Protein AF-A0A948UU91-F1 (afdb_monomer)

pLDDT: mean 74.54, std 17.05, range [37.34, 96.38]

Structure (mmCIF, N/CA/C/O backbone):
data_AF-A0A948UU91-F1
#
_entry.id   AF-A0A948UU91-F1
#
loop_
_atom_site.group_PDB
_atom_site.id
_atom_site.type_symbol
_atom_site.label_atom_id
_atom_site.label_alt_id
_atom_site.label_comp_id
_atom_site.label_asym_id
_atom_site.label_entity_id
_atom_site.label_seq_id
_atom_site.pdbx_PDB_ins_code
_atom_site.Cartn_x
_atom_site.Cartn_y
_atom_site.Cartn_z
_atom_site.occupancy
_atom_site.B_iso_or_equiv
_atom_site.auth_seq_id
_atom_site.auth_comp_id
_atom_site.auth_asym_id
_atom_site.auth_atom_id
_atom_site.pdbx_PDB_model_num
ATOM 1 N N . MET A 1 1 ? 45.399 -15.983 -77.331 1.00 42.09 1 MET A N 1
ATOM 2 C CA . MET A 1 1 ? 45.504 -16.569 -75.974 1.00 42.09 1 MET A CA 1
ATOM 3 C C . MET A 1 1 ? 44.583 -15.788 -75.047 1.00 42.09 1 MET A C 1
ATOM 5 O O . MET A 1 1 ? 44.772 -14.588 -74.920 1.00 42.09 1 MET A O 1
ATOM 9 N N . LYS A 1 2 ? 43.544 -16.419 -74.483 1.00 43.09 2 LYS A N 1
ATOM 10 C CA . LYS A 1 2 ? 42.623 -15.788 -73.517 1.00 43.09 2 LYS A CA 1
ATOM 11 C C . LYS A 1 2 ? 43.050 -16.176 -72.092 1.00 43.09 2 LYS A C 1
ATOM 13 O O . LYS A 1 2 ? 43.152 -17.379 -71.849 1.00 43.09 2 LYS A O 1
ATOM 18 N N . PRO A 1 3 ? 43.289 -15.241 -71.157 1.00 43.53 3 PRO A N 1
ATOM 19 C CA . PRO A 1 3 ? 43.480 -15.600 -69.756 1.00 43.53 3 PRO A CA 1
ATOM 20 C C . PRO A 1 3 ? 42.138 -15.799 -69.028 1.00 43.53 3 PRO A C 1
ATOM 22 O O . PRO A 1 3 ? 41.176 -15.061 -69.229 1.00 43.53 3 PRO A O 1
ATOM 25 N N . LYS A 1 4 ? 42.116 -16.860 -68.211 1.00 46.12 4 LYS A N 1
ATOM 26 C CA . LYS A 1 4 ? 41.014 -17.427 -67.417 1.00 46.12 4 LYS A CA 1
ATOM 27 C C . LYS A 1 4 ? 40.380 -16.423 -66.444 1.00 46.12 4 LYS A C 1
ATOM 29 O O . LYS A 1 4 ? 41.078 -15.813 -65.639 1.00 46.12 4 LYS A O 1
ATOM 34 N N . SER A 1 5 ? 39.050 -16.360 -66.439 1.00 49.47 5 SER A N 1
ATOM 35 C CA . SER A 1 5 ? 38.229 -15.750 -65.390 1.00 49.47 5 SER A CA 1
ATOM 36 C C . SER A 1 5 ? 38.294 -16.568 -64.091 1.00 49.47 5 SER A C 1
ATOM 38 O O . SER A 1 5 ? 38.090 -17.782 -64.105 1.00 49.47 5 SER A O 1
ATOM 40 N N . ARG A 1 6 ? 38.580 -15.898 -62.968 1.00 44.19 6 ARG A N 1
ATOM 41 C CA . ARG A 1 6 ? 38.470 -16.438 -61.599 1.00 44.19 6 ARG A CA 1
ATOM 42 C C . ARG A 1 6 ? 36.999 -16.796 -61.305 1.00 44.19 6 ARG A C 1
ATOM 44 O O . ARG A 1 6 ? 36.143 -15.979 -61.643 1.00 44.19 6 ARG A O 1
ATOM 51 N N . PRO A 1 7 ? 36.679 -17.949 -60.685 1.00 48.81 7 PRO A N 1
ATOM 52 C CA . PRO A 1 7 ? 35.324 -18.193 -60.201 1.00 48.81 7 PRO A CA 1
ATOM 53 C C . PRO A 1 7 ? 35.000 -17.213 -59.066 1.00 48.81 7 PRO A C 1
ATOM 55 O O . PRO A 1 7 ? 35.868 -16.893 -58.251 1.00 48.81 7 PRO A O 1
ATOM 58 N N . ALA A 1 8 ? 33.766 -16.707 -59.066 1.00 51.22 8 ALA A N 1
ATOM 59 C CA . ALA A 1 8 ? 33.245 -15.801 -58.054 1.00 51.22 8 ALA A CA 1
ATOM 60 C C . ALA A 1 8 ? 33.395 -16.430 -56.663 1.00 51.22 8 ALA A C 1
ATOM 62 O O . ALA A 1 8 ? 32.959 -17.555 -56.433 1.00 51.22 8 ALA A O 1
ATOM 63 N N . SER A 1 9 ? 34.053 -15.708 -55.760 1.00 53.84 9 SER A N 1
ATOM 64 C CA . SER A 1 9 ? 34.140 -16.059 -54.349 1.00 53.84 9 SER A CA 1
ATOM 65 C C . SER A 1 9 ? 32.738 -16.095 -53.743 1.00 53.84 9 SER A C 1
ATOM 67 O O . SER A 1 9 ? 31.99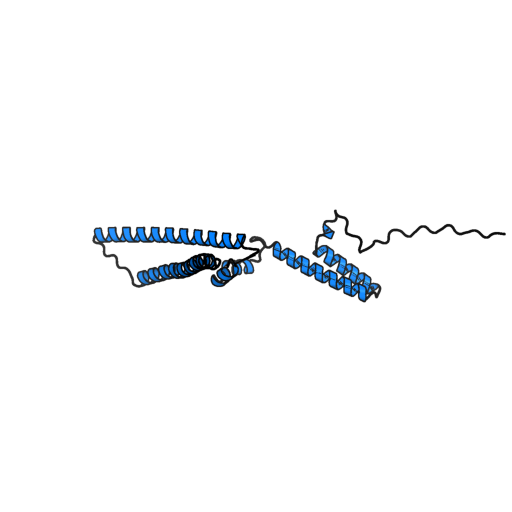9 -15.115 -53.844 1.00 53.84 9 SER A O 1
ATOM 69 N N . GLU A 1 10 ? 32.417 -17.230 -53.133 1.00 46.59 10 GLU A N 1
ATOM 70 C CA . GLU A 1 10 ? 31.283 -17.475 -52.241 1.00 46.59 10 GLU A CA 1
ATOM 71 C C . GLU A 1 10 ? 31.041 -16.274 -51.300 1.00 46.59 10 GLU A C 1
ATOM 73 O O . GLU A 1 10 ? 32.013 -15.716 -50.770 1.00 46.59 10 GLU A O 1
ATOM 78 N N . PRO A 1 11 ? 29.787 -15.820 -51.109 1.00 49.62 11 PRO A N 1
ATOM 79 C CA . PRO A 1 11 ? 29.501 -14.718 -50.200 1.00 49.62 11 PRO A CA 1
ATOM 80 C C . PRO A 1 11 ? 29.867 -15.121 -48.759 1.00 49.62 11 PRO A C 1
ATOM 82 O O . PRO A 1 11 ? 29.652 -16.270 -48.374 1.00 49.62 11 PRO A O 1
ATOM 85 N N . PRO A 1 12 ? 30.439 -14.209 -47.951 1.00 49.06 12 PRO A N 1
ATOM 86 C CA . PRO A 1 12 ? 30.807 -14.516 -46.573 1.00 49.06 12 PRO A CA 1
ATOM 87 C C . PRO A 1 12 ? 29.562 -14.897 -45.751 1.00 49.06 12 PRO A C 1
ATOM 89 O O . PRO A 1 12 ? 28.502 -14.307 -45.974 1.00 49.06 12 PRO A O 1
ATOM 92 N N . PRO A 1 13 ? 29.684 -15.846 -44.803 1.00 49.88 13 PRO A N 1
ATOM 93 C CA . PRO A 1 13 ? 28.556 -16.311 -44.009 1.00 49.88 13 PRO A CA 1
ATOM 94 C C . PRO A 1 13 ? 27.978 -15.166 -43.177 1.00 49.88 13 PRO A C 1
ATOM 96 O O . PRO A 1 13 ? 28.724 -14.378 -42.591 1.00 49.88 13 PRO A O 1
ATOM 99 N N . ASP A 1 14 ? 26.648 -15.095 -43.193 1.00 51.19 14 ASP A N 1
ATOM 100 C CA . ASP A 1 14 ? 25.740 -14.361 -42.316 1.00 51.19 14 ASP A CA 1
ATOM 101 C C . ASP A 1 14 ? 26.381 -13.251 -41.478 1.00 51.19 14 ASP A C 1
ATOM 103 O O . ASP A 1 14 ? 26.858 -13.439 -40.354 1.00 51.19 14 ASP A O 1
ATOM 107 N N . ARG A 1 15 ? 26.306 -12.025 -42.005 1.00 47.59 15 ARG A N 1
ATOM 108 C CA . ARG A 1 15 ? 26.288 -10.848 -41.138 1.00 47.59 15 ARG A CA 1
ATOM 109 C C . ARG A 1 15 ? 25.079 -10.996 -40.220 1.00 47.59 15 ARG A C 1
ATOM 111 O O . ARG A 1 15 ?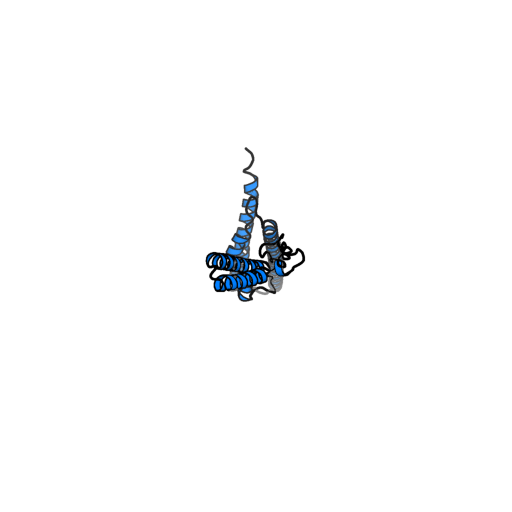 23.957 -10.790 -40.663 1.00 47.59 15 ARG A O 1
ATOM 118 N N . ILE A 1 16 ? 25.324 -11.335 -38.957 1.00 56.09 16 ILE A N 1
ATOM 119 C CA . ILE A 1 16 ? 24.327 -11.209 -37.893 1.00 56.09 16 ILE A CA 1
ATOM 120 C C . ILE A 1 16 ? 23.929 -9.734 -37.855 1.00 56.09 16 ILE A C 1
ATOM 122 O O . ILE A 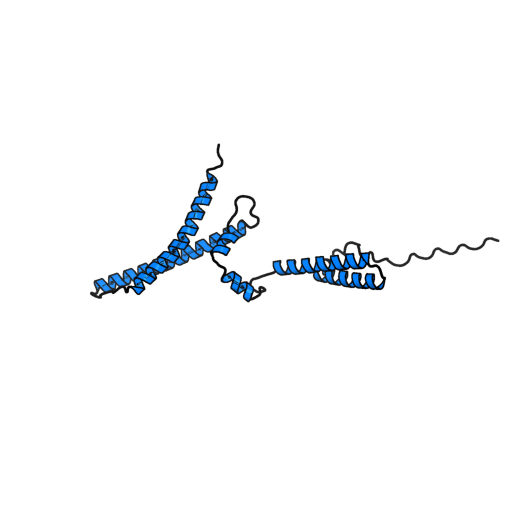1 16 ? 24.705 -8.882 -37.412 1.00 56.09 16 ILE A O 1
ATOM 126 N N . ASP A 1 17 ? 22.753 -9.434 -38.395 1.00 58.53 17 ASP A N 1
ATOM 127 C CA . ASP A 1 17 ? 22.158 -8.116 -38.293 1.00 58.53 17 ASP A CA 1
ATOM 128 C C . ASP A 1 17 ? 21.678 -7.937 -36.852 1.00 58.53 17 ASP A C 1
ATOM 130 O O . ASP A 1 17 ? 20.697 -8.537 -36.420 1.00 58.53 17 ASP A O 1
ATOM 134 N N . LEU A 1 18 ? 22.421 -7.136 -36.089 1.00 52.03 18 LEU A N 1
ATOM 135 C CA . LEU A 1 18 ? 22.128 -6.830 -34.687 1.00 52.03 18 LEU A CA 1
ATOM 136 C C . LEU A 1 18 ? 20.798 -6.078 -34.508 1.00 52.03 18 LEU A C 1
ATOM 138 O O . LEU A 1 18 ? 20.344 -5.936 -33.376 1.00 52.03 18 LEU A O 1
ATOM 142 N N . PHE A 1 19 ? 20.201 -5.588 -35.600 1.00 53.44 19 PHE A N 1
ATOM 143 C CA . PHE A 1 19 ? 18.916 -4.893 -35.611 1.00 53.44 19 PHE A CA 1
ATOM 144 C C . PHE A 1 19 ? 17.794 -5.717 -36.250 1.00 53.44 19 PHE A C 1
ATOM 146 O O . PHE A 1 19 ? 16.6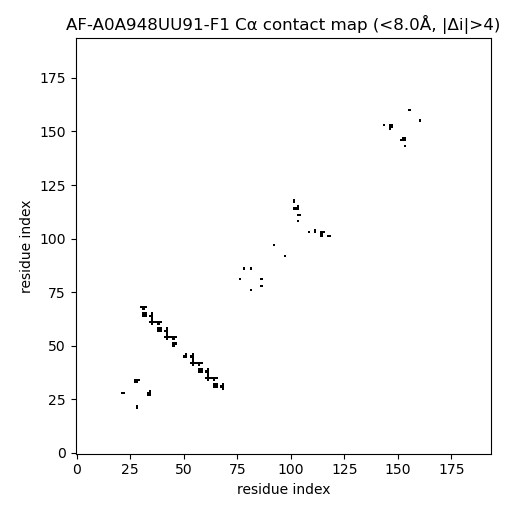78 -5.210 -36.383 1.00 53.44 19 PHE A O 1
ATOM 153 N N . ALA A 1 20 ? 18.055 -6.973 -36.631 1.00 60.34 20 ALA A N 1
ATOM 154 C CA . ALA A 1 20 ? 16.981 -7.877 -37.007 1.00 60.34 20 ALA A CA 1
ATOM 155 C C . ALA A 1 20 ? 16.027 -8.053 -35.810 1.00 60.34 20 ALA A C 1
ATOM 157 O O . ALA A 1 20 ? 16.492 -8.149 -34.668 1.00 60.34 20 ALA A O 1
ATOM 158 N N . PRO A 1 21 ? 14.700 -8.075 -36.041 1.00 56.62 21 PRO A N 1
ATOM 159 C CA . PRO A 1 21 ? 13.746 -8.342 -34.976 1.00 56.62 21 PRO A CA 1
ATOM 160 C C . PRO A 1 21 ? 14.106 -9.670 -34.312 1.00 56.62 21 PRO A C 1
ATOM 162 O O . PRO A 1 21 ? 14.416 -10.649 -34.997 1.00 56.62 21 PRO A O 1
ATOM 165 N N . ALA A 1 22 ? 14.101 -9.680 -32.981 1.00 60.00 22 ALA A N 1
ATOM 166 C CA . ALA A 1 22 ? 14.433 -10.878 -32.236 1.00 60.00 22 ALA A CA 1
ATOM 167 C C . ALA A 1 22 ? 13.484 -12.029 -32.626 1.00 60.00 22 ALA A C 1
ATOM 169 O O . ALA A 1 22 ? 12.306 -11.774 -32.909 1.00 60.00 22 ALA A O 1
ATOM 170 N N . PRO A 1 23 ? 13.976 -13.280 -32.662 1.00 63.31 23 PRO A N 1
ATOM 171 C CA . PRO A 1 23 ? 13.131 -14.442 -32.892 1.00 63.31 23 PRO A CA 1
ATOM 172 C C . PRO A 1 23 ? 11.953 -14.431 -31.916 1.00 63.31 23 PRO A C 1
ATOM 174 O O . PRO A 1 23 ? 12.138 -14.199 -30.724 1.00 63.31 23 PRO A O 1
ATOM 177 N N . VAL A 1 24 ? 10.749 -14.687 -32.429 1.00 57.72 24 VAL A N 1
ATOM 178 C CA . VAL A 1 24 ? 9.486 -14.612 -31.667 1.00 57.72 24 VAL A CA 1
ATOM 179 C C . VAL A 1 24 ? 9.486 -15.543 -30.442 1.00 57.72 24 VAL A C 1
ATOM 181 O O . VAL A 1 24 ? 8.771 -15.285 -29.479 1.00 57.72 24 VAL A O 1
ATOM 184 N N . ASP A 1 25 ? 10.340 -16.569 -30.452 1.00 61.16 25 ASP A N 1
ATOM 185 C CA . ASP A 1 25 ? 10.448 -17.593 -29.412 1.00 61.16 25 ASP A CA 1
ATOM 186 C C . ASP A 1 25 ? 11.639 -17.395 -28.449 1.00 61.16 25 ASP A C 1
ATOM 188 O O . ASP A 1 25 ? 11.957 -18.306 -27.686 1.00 61.16 25 ASP A O 1
ATOM 192 N N . ASP A 1 26 ? 12.325 -16.244 -28.474 1.00 65.69 26 ASP A N 1
ATOM 193 C CA . ASP A 1 26 ? 13.414 -15.956 -27.531 1.00 65.69 26 ASP A CA 1
ATOM 194 C C . ASP A 1 26 ? 12.880 -15.263 -26.259 1.00 65.69 26 ASP A C 1
ATOM 196 O O . ASP A 1 26 ? 12.557 -14.070 -26.292 1.00 65.69 26 ASP A O 1
ATOM 200 N N . PRO A 1 27 ? 12.793 -15.962 -25.110 1.00 61.03 27 PRO A N 1
ATOM 201 C CA . PRO A 1 27 ? 12.317 -15.361 -23.866 1.00 61.03 27 PRO A CA 1
ATOM 202 C C . PRO A 1 27 ? 13.253 -14.256 -23.349 1.00 61.03 27 PRO A C 1
ATOM 204 O O . PRO A 1 27 ? 12.798 -13.356 -22.643 1.00 61.03 27 PRO A O 1
ATOM 207 N N . GLU A 1 28 ? 14.541 -14.273 -23.712 1.00 62.41 28 GLU A N 1
ATOM 208 C CA . GLU A 1 28 ? 15.491 -13.223 -23.331 1.00 62.41 28 GLU A CA 1
ATOM 209 C C . GLU A 1 28 ? 15.286 -11.936 -24.142 1.00 62.41 28 GLU A C 1
ATOM 211 O O . GLU A 1 28 ? 15.649 -10.852 -23.679 1.00 62.41 28 GLU A O 1
ATOM 216 N N . ALA A 1 29 ? 14.640 -12.014 -25.310 1.00 63.66 29 ALA A N 1
ATOM 217 C CA . ALA A 1 29 ? 14.330 -10.848 -26.133 1.00 63.66 29 ALA A CA 1
ATOM 218 C C . ALA A 1 29 ? 13.258 -9.934 -25.516 1.00 63.66 29 ALA A C 1
ATOM 220 O O . ALA A 1 29 ? 13.168 -8.760 -25.883 1.00 63.66 29 ALA A O 1
ATOM 221 N N . ALA A 1 30 ? 12.468 -10.453 -24.572 1.00 70.12 30 ALA A N 1
ATOM 222 C CA . ALA A 1 30 ? 11.471 -9.695 -23.823 1.00 70.12 30 ALA A CA 1
ATOM 223 C C . ALA A 1 30 ? 11.960 -9.244 -22.432 1.00 70.12 30 ALA A C 1
ATOM 225 O O . ALA A 1 30 ? 11.321 -8.381 -21.829 1.00 70.12 30 ALA A O 1
ATOM 226 N N . ASP A 1 31 ? 13.079 -9.780 -21.919 1.00 81.50 31 ASP A N 1
ATOM 227 C CA . ASP A 1 31 ? 13.626 -9.410 -20.606 1.00 81.50 31 ASP A CA 1
ATOM 228 C C . ASP A 1 31 ? 14.433 -8.094 -20.690 1.00 81.50 31 ASP A C 1
ATOM 230 O O . ASP A 1 31 ? 15.526 -8.062 -21.273 1.00 81.50 31 ASP A O 1
ATOM 234 N N . PRO A 1 32 ? 13.979 -6.996 -20.048 1.00 86.31 32 PRO A N 1
ATOM 235 C CA . PRO A 1 32 ? 14.711 -5.732 -20.041 1.00 86.31 32 PRO A CA 1
ATOM 236 C C . PRO A 1 32 ? 16.122 -5.863 -19.451 1.00 86.31 32 PRO A C 1
ATOM 238 O O . PRO A 1 32 ? 17.031 -5.132 -19.849 1.00 86.31 32 PRO A O 1
ATOM 241 N N . ALA A 1 33 ? 16.338 -6.785 -18.506 1.00 86.88 33 ALA A N 1
ATOM 242 C CA . ALA A 1 33 ? 17.649 -6.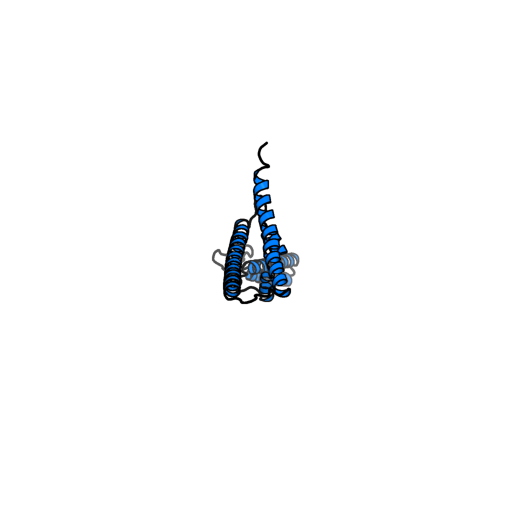994 -17.907 1.00 86.88 33 ALA A CA 1
ATOM 243 C C . ALA A 1 33 ? 18.611 -7.699 -18.879 1.00 86.88 33 ALA A C 1
ATOM 245 O O . ALA A 1 33 ? 19.783 -7.315 -18.959 1.00 86.88 33 ALA A O 1
ATOM 246 N N . ALA A 1 34 ? 18.136 -8.689 -19.639 1.00 87.75 34 ALA A N 1
ATOM 247 C CA . ALA A 1 34 ? 18.899 -9.323 -20.713 1.00 87.75 34 ALA A CA 1
ATOM 248 C C . ALA A 1 34 ? 19.273 -8.319 -21.814 1.00 87.75 34 ALA A C 1
ATOM 250 O O . ALA A 1 34 ? 20.452 -8.212 -22.167 1.00 87.75 34 ALA A O 1
ATOM 251 N N . LEU A 1 35 ? 18.321 -7.493 -22.259 1.00 89.62 35 LEU A N 1
ATOM 252 C CA . LEU A 1 35 ? 18.562 -6.443 -23.256 1.00 89.62 35 LEU A CA 1
ATOM 253 C C . LEU A 1 35 ? 19.577 -5.394 -22.774 1.00 89.62 35 LEU A C 1
ATOM 255 O O . LEU A 1 35 ? 20.485 -5.013 -23.520 1.00 89.62 35 LEU A O 1
ATOM 259 N N . ALA A 1 36 ? 19.496 -4.969 -21.508 1.00 92.00 36 ALA A N 1
ATOM 260 C CA . ALA A 1 36 ? 20.465 -4.043 -20.920 1.00 92.00 36 ALA A CA 1
ATOM 261 C C . ALA A 1 36 ? 21.895 -4.624 -20.907 1.00 92.00 36 ALA A C 1
ATOM 263 O O . ALA A 1 36 ? 22.861 -3.929 -21.250 1.00 92.00 36 ALA A O 1
ATOM 264 N N . ARG A 1 37 ? 22.047 -5.912 -20.558 1.00 91.56 37 ARG A N 1
ATOM 265 C CA . ARG A 1 37 ? 23.344 -6.616 -20.582 1.00 91.56 37 ARG A CA 1
ATOM 266 C C . ARG A 1 37 ? 23.894 -6.733 -22.004 1.00 91.56 37 ARG A C 1
ATOM 268 O O . ARG A 1 37 ? 25.069 -6.431 -22.227 1.00 91.56 37 ARG A O 1
ATOM 275 N N . ALA A 1 38 ? 23.055 -7.117 -22.966 1.00 93.19 38 ALA A N 1
ATOM 276 C CA . ALA A 1 38 ? 23.441 -7.245 -24.368 1.00 93.19 38 ALA A CA 1
ATOM 277 C C . ALA A 1 38 ? 23.923 -5.905 -24.952 1.00 93.19 38 ALA A C 1
ATOM 279 O O . ALA A 1 38 ? 25.015 -5.836 -25.525 1.00 93.19 38 ALA A O 1
ATOM 280 N N . ALA A 1 39 ? 23.174 -4.820 -24.723 1.00 92.69 39 ALA A N 1
ATOM 281 C CA . ALA A 1 39 ? 23.540 -3.474 -25.165 1.00 92.69 39 ALA A CA 1
ATOM 282 C C . ALA A 1 39 ? 24.848 -2.978 -24.517 1.00 92.69 39 ALA A C 1
ATOM 284 O O . ALA A 1 39 ? 25.692 -2.386 -25.193 1.00 92.69 39 ALA A O 1
ATOM 285 N N . THR A 1 40 ? 25.079 -3.296 -23.239 1.00 96.06 40 THR A N 1
ATOM 286 C CA . THR A 1 40 ? 26.335 -2.970 -22.538 1.00 96.06 40 THR A CA 1
ATOM 287 C C . THR A 1 40 ? 27.536 -3.687 -23.161 1.00 96.06 40 THR A C 1
ATOM 289 O O . THR A 1 40 ? 28.570 -3.069 -23.435 1.00 96.06 40 THR A O 1
ATOM 292 N N . LEU A 1 41 ? 27.409 -4.989 -23.442 1.00 95.56 41 LEU A N 1
ATOM 293 C CA . LEU A 1 41 ? 28.468 -5.766 -24.093 1.00 95.56 41 LEU A CA 1
ATOM 294 C C . LEU A 1 41 ? 28.739 -5.273 -25.521 1.00 95.56 41 LEU A C 1
ATOM 296 O O . LEU A 1 41 ? 29.901 -5.174 -25.927 1.00 95.56 41 LEU A O 1
ATOM 300 N N . ALA A 1 42 ? 27.690 -4.934 -26.272 1.00 93.50 42 ALA A N 1
ATOM 301 C CA . ALA A 1 42 ? 27.806 -4.359 -27.608 1.00 93.50 42 ALA A CA 1
ATOM 302 C C . ALA A 1 42 ? 28.508 -2.989 -27.574 1.00 93.50 42 ALA A C 1
ATOM 304 O O . ALA A 1 42 ? 29.440 -2.764 -28.349 1.00 93.50 42 ALA A O 1
ATOM 305 N N . SER A 1 43 ? 28.158 -2.126 -26.613 1.00 93.38 43 SER A N 1
ATOM 306 C CA . SER A 1 43 ? 28.834 -0.844 -26.384 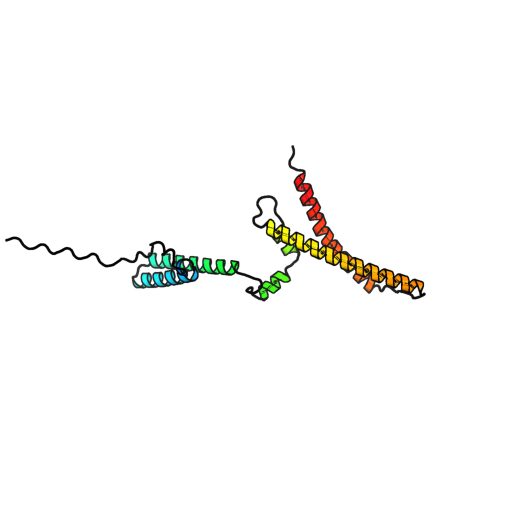1.00 93.38 43 SER A CA 1
ATOM 307 C C . SER A 1 43 ? 30.334 -1.037 -26.123 1.00 93.38 43 SER A C 1
ATOM 309 O O . SER A 1 43 ? 31.166 -0.419 -26.789 1.00 93.38 43 SER A O 1
ATOM 311 N N . GLY A 1 44 ? 30.712 -1.983 -25.254 1.00 94.12 44 GLY A N 1
ATOM 312 C CA . GLY A 1 44 ? 32.119 -2.302 -24.990 1.00 94.12 44 GLY A CA 1
ATOM 313 C C . GLY A 1 44 ? 32.877 -2.814 -26.224 1.00 94.12 44 GLY A C 1
ATOM 314 O O . GLY A 1 44 ? 34.045 -2.470 -26.434 1.00 94.12 44 GLY A O 1
ATOM 315 N N . ARG A 1 45 ? 32.223 -3.598 -27.092 1.00 96.38 45 ARG A N 1
ATOM 316 C CA . ARG A 1 45 ? 32.806 -4.036 -28.375 1.00 96.38 45 ARG A CA 1
ATOM 317 C C . ARG A 1 45 ? 32.992 -2.861 -29.341 1.00 96.38 45 ARG A C 1
ATOM 319 O O . ARG A 1 45 ? 34.047 -2.775 -29.971 1.00 96.38 45 ARG A O 1
ATOM 326 N N . ALA A 1 46 ? 32.028 -1.945 -29.422 1.00 94.06 46 ALA A N 1
ATOM 327 C CA . ALA A 1 46 ? 32.124 -0.730 -30.231 1.00 94.06 46 ALA A CA 1
ATOM 328 C C . ALA A 1 46 ? 33.261 0.190 -29.744 1.00 94.06 46 ALA A C 1
ATOM 330 O O . ALA A 1 46 ? 34.061 0.661 -30.556 1.00 94.06 46 ALA A O 1
ATOM 331 N N . MET A 1 47 ? 33.433 0.346 -28.424 1.00 94.44 47 MET A N 1
ATOM 332 C CA . MET A 1 47 ? 34.564 1.082 -27.836 1.00 94.44 47 MET A CA 1
ATOM 333 C C . MET A 1 47 ? 35.916 0.478 -28.228 1.00 94.44 47 MET A C 1
ATOM 335 O O . MET A 1 47 ? 36.815 1.204 -28.652 1.00 94.44 47 MET A O 1
ATOM 339 N N . ARG A 1 48 ? 36.064 -0.855 -28.164 1.00 94.81 48 ARG A N 1
ATOM 340 C CA . ARG A 1 48 ? 37.301 -1.543 -28.592 1.00 94.81 48 ARG A CA 1
ATOM 341 C C . ARG A 1 48 ? 37.625 -1.306 -30.069 1.00 94.81 48 ARG A C 1
ATOM 343 O O . ARG A 1 48 ? 38.796 -1.263 -30.434 1.00 94.81 48 ARG A O 1
ATOM 350 N N . ARG A 1 49 ? 36.601 -1.116 -30.906 1.00 95.75 49 ARG A N 1
ATOM 351 C CA . ARG A 1 49 ? 36.727 -0.770 -32.332 1.00 95.75 49 ARG A CA 1
ATOM 352 C C . ARG A 1 49 ? 36.840 0.738 -32.592 1.00 95.75 49 ARG A C 1
ATOM 354 O O . ARG A 1 49 ? 36.902 1.136 -33.749 1.00 95.75 49 ARG A O 1
ATOM 361 N N . ARG A 1 50 ? 36.900 1.569 -31.542 1.00 95.75 50 ARG A N 1
ATOM 362 C CA . ARG A 1 50 ? 36.944 3.045 -31.605 1.00 95.75 50 ARG A CA 1
ATOM 363 C C . ARG A 1 50 ? 35.723 3.673 -32.299 1.00 95.75 50 ARG A C 1
ATOM 365 O O . ARG A 1 50 ? 35.812 4.772 -32.839 1.00 95.75 50 ARG A O 1
ATOM 372 N N . LEU A 1 51 ? 34.575 2.994 -32.259 1.00 95.12 51 LEU A N 1
ATOM 373 C CA . LEU A 1 51 ? 33.290 3.458 -32.794 1.00 95.12 51 LEU A CA 1
ATOM 374 C C . LEU A 1 51 ? 32.527 4.230 -31.705 1.00 95.12 51 LEU A C 1
ATOM 376 O O . LEU A 1 51 ? 31.583 3.728 -31.101 1.00 95.12 51 LEU A O 1
ATOM 380 N N . TRP A 1 52 ? 32.982 5.446 -31.395 1.00 91.50 52 TRP A N 1
ATOM 381 C CA . TRP A 1 52 ? 32.527 6.198 -30.214 1.00 91.50 52 TRP A CA 1
ATOM 382 C C . TRP A 1 52 ? 31.047 6.593 -30.235 1.00 91.50 52 TRP A C 1
ATOM 384 O O . TRP A 1 52 ? 30.387 6.560 -29.196 1.00 91.50 52 TRP A O 1
ATOM 394 N N . THR A 1 53 ? 30.518 6.959 -31.401 1.00 95.94 53 THR A N 1
ATOM 395 C CA . THR A 1 53 ? 29.108 7.340 -31.567 1.00 95.94 53 THR A CA 1
ATOM 396 C C . THR A 1 53 ? 28.181 6.150 -31.333 1.00 95.94 53 THR A C 1
ATOM 398 O O . THR A 1 53 ? 27.230 6.254 -30.561 1.00 95.94 53 THR A O 1
ATOM 401 N N . GLU A 1 54 ? 28.507 5.002 -31.924 1.00 92.38 54 GLU A N 1
ATOM 402 C CA . GLU A 1 54 ? 27.777 3.744 -31.748 1.00 92.38 54 GLU A CA 1
ATOM 403 C C . GLU A 1 54 ? 27.868 3.241 -30.303 1.00 92.38 54 GLU A C 1
ATOM 405 O O . GLU A 1 54 ? 26.855 2.899 -29.696 1.00 92.38 54 GLU A O 1
ATOM 410 N N . ALA A 1 55 ? 29.060 3.294 -29.700 1.00 94.69 55 ALA A N 1
ATOM 411 C CA . ALA A 1 55 ? 29.244 2.935 -28.299 1.00 94.69 55 ALA A CA 1
ATOM 412 C C . ALA A 1 55 ? 28.367 3.782 -27.364 1.00 94.69 55 ALA A C 1
ATOM 414 O O . ALA A 1 55 ? 27.766 3.238 -26.435 1.00 94.69 55 ALA A O 1
ATOM 415 N N . ARG A 1 56 ? 28.260 5.094 -27.616 1.00 94.69 56 ARG A N 1
ATOM 416 C CA . ARG A 1 56 ? 27.415 6.007 -26.833 1.00 94.69 56 ARG A CA 1
ATOM 417 C C . ARG A 1 56 ? 25.928 5.705 -27.013 1.00 94.69 56 ARG A C 1
ATOM 419 O O . ARG A 1 56 ? 25.201 5.699 -26.025 1.00 94.69 56 ARG A O 1
ATOM 426 N N . ALA A 1 57 ? 25.483 5.439 -28.239 1.00 96.19 57 ALA A N 1
ATOM 427 C CA . ALA A 1 57 ? 24.096 5.061 -28.510 1.00 96.19 57 ALA A CA 1
ATOM 428 C C . ALA A 1 57 ? 23.718 3.749 -27.798 1.00 96.19 57 ALA A C 1
ATOM 430 O O . ALA A 1 57 ? 22.700 3.691 -27.111 1.00 96.19 57 ALA A O 1
ATOM 431 N N . LEU A 1 58 ? 24.578 2.730 -27.878 1.00 95.50 58 LEU A N 1
ATOM 432 C CA . LEU A 1 58 ? 24.370 1.440 -27.211 1.00 95.50 58 LEU A CA 1
ATOM 433 C C . LEU A 1 58 ? 24.401 1.552 -25.680 1.00 95.50 58 LEU A C 1
ATOM 435 O O . LEU A 1 58 ? 23.623 0.885 -25.003 1.00 95.50 58 LEU A O 1
ATOM 439 N N . ALA A 1 59 ? 25.247 2.425 -25.124 1.00 93.75 59 ALA A N 1
ATOM 440 C CA . ALA A 1 59 ? 25.243 2.712 -23.690 1.00 93.75 59 ALA A CA 1
ATOM 441 C C . ALA A 1 59 ? 23.934 3.389 -23.245 1.00 93.75 59 ALA A C 1
ATOM 443 O O . ALA A 1 59 ? 23.373 3.020 -22.216 1.00 93.75 59 ALA A O 1
ATOM 444 N N . GLY A 1 60 ? 23.414 4.329 -24.043 1.00 95.38 60 GLY A N 1
ATOM 445 C CA . GLY A 1 60 ? 22.113 4.954 -23.791 1.00 95.38 60 GLY A CA 1
ATOM 446 C C . GLY A 1 60 ? 20.963 3.943 -23.809 1.00 95.38 60 GLY A C 1
ATOM 447 O O . GLY A 1 60 ? 20.119 3.959 -22.918 1.00 95.38 60 GLY A O 1
ATOM 448 N N . LEU A 1 61 ? 20.966 3.007 -24.765 1.00 94.50 61 LEU A N 1
ATOM 449 C CA . LEU A 1 61 ? 19.978 1.923 -24.811 1.00 94.50 61 LEU A CA 1
ATOM 450 C C . LEU A 1 61 ? 20.064 1.002 -23.590 1.00 94.50 61 LEU A C 1
ATOM 452 O O . LEU A 1 61 ? 19.034 0.665 -23.009 1.00 94.50 61 LEU A O 1
ATOM 456 N N . ALA A 1 62 ? 21.275 0.635 -23.161 1.00 94.44 62 ALA A N 1
ATOM 457 C CA . ALA A 1 62 ? 21.465 -0.174 -21.960 1.00 94.44 62 ALA A CA 1
ATOM 458 C C . ALA A 1 62 ? 20.842 0.487 -20.719 1.00 94.44 62 ALA A C 1
ATOM 460 O O . ALA A 1 62 ? 20.152 -0.172 -19.941 1.00 94.44 62 ALA A O 1
ATOM 461 N N . GLU A 1 63 ? 21.030 1.799 -20.564 1.00 94.06 63 GLU A N 1
ATOM 462 C CA . GLU A 1 63 ? 20.427 2.566 -19.475 1.00 94.06 63 GLU A CA 1
ATOM 463 C C . GLU A 1 63 ? 18.895 2.606 -19.574 1.00 94.06 63 GLU A C 1
ATOM 465 O O . GLU A 1 63 ? 18.201 2.406 -18.573 1.00 94.06 63 GLU A O 1
ATOM 470 N N . SER A 1 64 ? 18.344 2.821 -20.771 1.00 93.19 64 SER A N 1
ATOM 471 C CA . SER A 1 64 ? 16.896 2.808 -20.993 1.00 93.19 64 SER A CA 1
ATOM 472 C C . SER A 1 64 ? 16.265 1.466 -20.617 1.00 93.19 64 SER A C 1
ATOM 474 O O . SER A 1 64 ? 15.239 1.453 -19.931 1.00 93.19 64 SER A O 1
ATOM 476 N N . TYR A 1 65 ? 16.887 0.349 -21.002 1.00 91.88 65 TYR A N 1
ATOM 477 C CA . TYR A 1 65 ? 16.407 -0.987 -20.649 1.00 91.88 65 TYR A CA 1
ATOM 478 C C . TYR A 1 65 ? 16.547 -1.281 -19.153 1.00 91.88 65 TYR A C 1
ATOM 480 O O . TYR A 1 65 ? 15.611 -1.806 -18.551 1.00 91.88 65 TYR A O 1
ATOM 488 N N . ALA A 1 66 ? 17.638 -0.853 -18.512 1.00 89.06 66 ALA A N 1
ATOM 489 C CA . ALA A 1 66 ? 17.786 -0.975 -17.062 1.00 89.06 66 ALA A CA 1
ATOM 490 C C . ALA A 1 66 ? 16.677 -0.213 -16.311 1.00 89.06 66 ALA A C 1
ATOM 492 O O . ALA A 1 66 ? 16.030 -0.762 -15.420 1.00 89.06 66 ALA A O 1
ATOM 493 N N . ARG A 1 67 ? 16.375 1.026 -16.724 1.00 88.19 67 ARG A N 1
ATOM 494 C CA . ARG A 1 67 ? 15.264 1.818 -16.160 1.00 88.19 67 ARG A CA 1
ATOM 495 C C . ARG A 1 67 ? 13.892 1.202 -16.440 1.00 88.19 67 ARG A C 1
ATOM 497 O O . ARG A 1 67 ? 12.953 1.431 -15.678 1.00 88.19 67 ARG A O 1
ATOM 504 N N . LEU A 1 68 ? 13.732 0.484 -17.550 1.00 88.25 68 LEU A N 1
ATOM 505 C CA . LEU A 1 68 ? 12.503 -0.249 -17.849 1.00 88.25 68 LEU A CA 1
ATOM 506 C C . LEU A 1 68 ? 12.349 -1.461 -16.922 1.00 88.25 68 LEU A C 1
ATOM 508 O O . LEU A 1 68 ? 11.282 -1.626 -16.339 1.00 88.25 68 LEU A O 1
ATOM 512 N N . GLY A 1 69 ? 13.417 -2.233 -16.708 1.00 84.44 69 GLY A N 1
ATOM 513 C CA . GLY A 1 69 ? 13.424 -3.365 -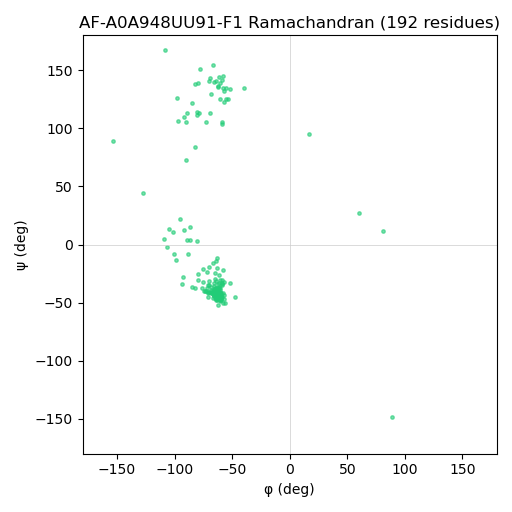15.779 1.00 84.44 69 GLY A CA 1
ATOM 514 C C . GLY A 1 69 ? 13.118 -2.955 -14.337 1.00 84.44 69 GLY A C 1
ATOM 515 O O . GLY A 1 69 ? 12.303 -3.587 -13.675 1.00 84.44 69 GLY A O 1
ATOM 516 N N . GLU A 1 70 ? 13.686 -1.845 -13.864 1.00 81.00 70 GLU A N 1
ATOM 517 C CA . GLU A 1 70 ? 13.381 -1.324 -12.523 1.00 81.00 70 GLU A CA 1
ATOM 518 C C . GLU A 1 70 ? 11.925 -0.858 -12.375 1.00 81.00 70 GLU A C 1
ATOM 520 O O . GLU A 1 70 ? 11.327 -1.006 -11.310 1.00 81.00 70 GLU A O 1
ATOM 525 N N . ARG A 1 71 ? 11.316 -0.327 -13.442 1.00 76.44 71 ARG A N 1
ATOM 526 C CA . ARG A 1 71 ? 9.884 0.007 -13.435 1.00 76.44 71 ARG A CA 1
ATOM 527 C C . ARG A 1 71 ? 9.007 -1.240 -13.450 1.00 76.44 71 ARG A C 1
ATOM 529 O O . ARG A 1 71 ? 8.035 -1.269 -12.706 1.00 76.44 71 ARG A O 1
ATOM 536 N N . ALA A 1 72 ? 9.364 -2.257 -14.233 1.00 72.69 72 ALA A N 1
ATOM 537 C CA . ALA A 1 72 ? 8.641 -3.527 -14.272 1.00 72.69 72 ALA A CA 1
ATOM 538 C C . ALA A 1 72 ? 8.633 -4.217 -12.897 1.00 72.69 72 ALA A C 1
ATOM 540 O O . ALA A 1 72 ? 7.570 -4.567 -12.400 1.00 72.69 72 ALA A O 1
ATOM 541 N N . LYS A 1 73 ? 9.779 -4.273 -12.203 1.00 69.19 73 LYS A N 1
ATOM 542 C CA . LYS A 1 73 ? 9.865 -4.819 -10.833 1.00 69.19 73 LYS A CA 1
ATOM 543 C C . LYS A 1 73 ? 8.965 -4.103 -9.822 1.00 69.19 73 LYS A C 1
ATOM 545 O O . LYS A 1 73 ? 8.486 -4.725 -8.884 1.00 69.19 73 LYS A O 1
ATOM 550 N N . ARG A 1 74 ? 8.743 -2.793 -9.986 1.00 63.84 74 ARG A N 1
ATOM 551 C CA . ARG A 1 74 ? 7.821 -2.032 -9.125 1.00 63.84 74 ARG A CA 1
ATOM 552 C C . ARG A 1 74 ? 6.351 -2.357 -9.393 1.00 63.84 74 ARG A C 1
ATOM 554 O O . ARG A 1 74 ? 5.536 -2.127 -8.509 1.00 63.84 74 ARG A O 1
ATOM 561 N N . LEU A 1 75 ? 6.012 -2.852 -10.582 1.00 64.50 75 LEU A N 1
ATOM 562 C CA . LEU A 1 75 ? 4.652 -3.278 -10.922 1.00 64.50 75 LEU A CA 1
ATOM 563 C C . LEU A 1 75 ? 4.334 -4.679 -10.370 1.00 64.50 75 LEU A C 1
ATOM 565 O O . LEU A 1 75 ? 3.179 -4.941 -10.061 1.00 64.50 75 LEU A O 1
ATOM 569 N N . ASP A 1 76 ? 5.353 -5.515 -10.145 1.00 67.00 76 ASP A N 1
ATOM 570 C CA . ASP A 1 76 ? 5.237 -6.840 -9.506 1.00 67.00 76 ASP A CA 1
ATOM 571 C C . ASP A 1 76 ? 5.311 -6.795 -7.962 1.00 67.00 76 ASP A C 1
ATOM 573 O O . ASP A 1 76 ? 5.523 -7.814 -7.295 1.00 67.00 76 ASP A O 1
ATOM 577 N N . LEU A 1 77 ? 5.158 -5.613 -7.356 1.00 78.06 77 LEU A N 1
ATOM 578 C CA . LEU A 1 77 ? 5.092 -5.490 -5.901 1.00 78.06 77 LEU A CA 1
ATOM 579 C C . LEU A 1 77 ? 3.784 -6.102 -5.387 1.00 78.06 77 LEU A C 1
ATOM 581 O O . LEU A 1 77 ? 2.695 -5.577 -5.606 1.00 78.06 77 LEU A O 1
ATOM 585 N N . THR A 1 78 ? 3.913 -7.198 -4.649 1.00 81.25 78 THR A N 1
ATOM 586 C CA . THR A 1 78 ? 2.828 -7.832 -3.896 1.00 81.25 78 THR A CA 1
ATOM 587 C C . THR A 1 78 ? 3.042 -7.596 -2.406 1.00 81.25 78 THR A C 1
ATOM 589 O O . THR A 1 78 ? 4.130 -7.207 -1.988 1.00 81.25 78 THR A O 1
ATOM 592 N N . VAL A 1 79 ? 2.031 -7.870 -1.579 1.00 81.56 79 VAL A N 1
ATOM 593 C CA . VAL A 1 79 ? 2.175 -7.792 -0.113 1.00 81.56 79 VAL A CA 1
ATOM 594 C C . VAL A 1 79 ? 3.313 -8.693 0.394 1.00 81.56 79 VAL A C 1
ATOM 596 O O . VAL A 1 79 ? 3.987 -8.336 1.353 1.00 81.56 79 VAL A O 1
ATOM 599 N N . GLU A 1 80 ? 3.564 -9.824 -0.270 1.00 82.88 80 GLU A N 1
ATOM 600 C CA . GLU A 1 80 ? 4.605 -10.790 0.108 1.00 82.88 80 GLU A CA 1
ATOM 601 C C . GLU A 1 80 ? 6.012 -10.372 -0.340 1.00 82.88 80 GLU A C 1
ATOM 603 O O . GLU A 1 80 ? 6.998 -10.713 0.310 1.00 82.88 80 GLU A O 1
ATOM 608 N N . THR A 1 81 ? 6.115 -9.643 -1.455 1.00 82.12 81 THR A N 1
ATOM 609 C CA . THR A 1 81 ? 7.398 -9.246 -2.063 1.00 82.12 81 THR A CA 1
ATOM 610 C C . THR A 1 81 ? 7.799 -7.806 -1.749 1.00 82.12 81 THR A C 1
ATOM 612 O O . THR A 1 81 ? 8.915 -7.392 -2.070 1.00 82.12 81 THR A O 1
ATOM 615 N N . MET A 1 82 ? 6.907 -7.031 -1.129 1.00 83.44 82 MET A N 1
ATOM 616 C CA . MET A 1 82 ? 7.162 -5.655 -0.722 1.00 83.44 82 MET A CA 1
ATOM 617 C C . MET A 1 82 ? 8.158 -5.592 0.441 1.00 83.44 82 MET A C 1
ATOM 619 O O . MET A 1 82 ? 8.103 -6.386 1.378 1.00 83.44 82 MET A O 1
ATOM 623 N N . ASP A 1 83 ? 9.059 -4.608 0.402 1.00 86.81 83 ASP A N 1
ATOM 624 C CA . ASP A 1 83 ? 9.954 -4.326 1.524 1.00 86.81 83 ASP A CA 1
ATOM 625 C C . ASP A 1 83 ? 9.148 -4.021 2.800 1.00 86.81 83 ASP A C 1
ATOM 627 O O . ASP A 1 83 ? 8.184 -3.254 2.765 1.00 86.81 83 ASP A O 1
ATOM 631 N N . LEU A 1 84 ? 9.543 -4.606 3.937 1.00 86.75 84 LEU A N 1
ATOM 632 C CA . LEU A 1 84 ? 8.796 -4.493 5.196 1.00 86.75 84 LEU A CA 1
ATOM 633 C C . LEU A 1 84 ? 8.626 -3.048 5.663 1.00 86.75 84 LEU A C 1
ATOM 635 O O . LEU A 1 84 ? 7.589 -2.716 6.237 1.00 86.75 84 LEU A O 1
ATOM 639 N N . LYS A 1 85 ? 9.619 -2.184 5.426 1.00 87.88 85 LYS A N 1
ATOM 640 C CA . LYS A 1 85 ? 9.502 -0.769 5.774 1.00 87.88 85 LYS A CA 1
ATOM 641 C C . LYS A 1 85 ? 8.426 -0.111 4.917 1.00 87.88 85 LYS A C 1
ATOM 643 O O . LYS A 1 85 ? 7.586 0.602 5.455 1.00 87.88 85 LYS A O 1
ATOM 648 N N . LEU A 1 86 ? 8.415 -0.391 3.614 1.00 86.06 86 LEU A N 1
ATOM 649 C CA . LEU A 1 86 ? 7.398 0.134 2.706 1.00 86.06 86 LEU A CA 1
ATOM 650 C C . LEU A 1 86 ? 5.996 -0.381 3.063 1.00 86.06 86 LEU A C 1
ATOM 652 O O . LEU A 1 86 ? 5.048 0.400 3.081 1.00 86.06 86 LEU A O 1
ATOM 656 N N . LEU A 1 87 ? 5.864 -1.665 3.407 1.00 87.25 87 LEU A N 1
ATOM 657 C CA . LEU A 1 87 ? 4.596 -2.235 3.864 1.00 87.25 87 LEU A CA 1
ATOM 658 C C . LEU A 1 87 ? 4.117 -1.563 5.159 1.00 87.25 87 LEU A C 1
ATOM 660 O O . LEU A 1 87 ? 2.948 -1.197 5.273 1.00 87.25 87 LEU A O 1
ATOM 664 N N . PHE A 1 88 ? 5.019 -1.360 6.122 1.00 86.56 88 PHE A N 1
ATOM 665 C CA . PHE A 1 88 ? 4.707 -0.675 7.375 1.00 86.56 88 PHE A CA 1
ATOM 666 C C . PHE A 1 88 ? 4.251 0.769 7.140 1.00 86.56 88 PHE A C 1
ATOM 668 O O . PHE A 1 88 ? 3.251 1.192 7.721 1.00 86.56 88 PHE A O 1
ATOM 675 N N . GLU A 1 89 ? 4.948 1.511 6.278 1.00 88.94 89 GLU A N 1
ATOM 676 C CA . GLU A 1 89 ? 4.583 2.880 5.897 1.00 88.94 89 GLU A CA 1
ATOM 677 C C . GLU A 1 89 ? 3.235 2.929 5.162 1.00 88.94 89 GLU A C 1
ATOM 679 O O . GLU A 1 89 ? 2.444 3.837 5.400 1.00 88.94 89 GLU A O 1
ATOM 684 N N . ALA A 1 90 ? 2.932 1.941 4.315 1.00 84.12 90 ALA A N 1
ATOM 685 C CA . ALA A 1 90 ? 1.656 1.860 3.610 1.00 84.12 90 ALA A CA 1
ATOM 686 C C . ALA A 1 90 ? 0.477 1.566 4.555 1.00 84.12 90 ALA A C 1
ATOM 688 O O . ALA A 1 90 ? -0.581 2.181 4.422 1.00 84.12 90 ALA A O 1
ATOM 689 N N . ILE A 1 91 ? 0.656 0.655 5.520 1.00 83.94 91 ILE A N 1
ATOM 690 C CA . ILE A 1 91 ? -0.381 0.290 6.502 1.00 83.94 91 ILE A CA 1
ATOM 691 C C . ILE A 1 91 ? -0.625 1.428 7.499 1.00 83.94 91 ILE A C 1
ATOM 693 O O . ILE A 1 91 ? -1.772 1.708 7.837 1.00 83.94 91 ILE A O 1
ATOM 697 N N . ASN A 1 92 ? 0.438 2.097 7.951 1.00 82.38 92 ASN A N 1
ATOM 698 C CA . ASN A 1 92 ? 0.365 3.202 8.915 1.00 82.38 92 ASN A CA 1
ATOM 699 C C . ASN A 1 92 ? 0.345 4.576 8.234 1.00 82.38 92 ASN A C 1
ATOM 701 O O . ASN A 1 92 ? 0.717 5.583 8.837 1.00 82.38 92 ASN A O 1
ATOM 705 N N . CYS A 1 93 ? -0.058 4.609 6.966 1.00 81.19 93 CYS A N 1
ATOM 706 C CA . CYS A 1 93 ? -0.202 5.836 6.207 1.00 81.19 93 CYS A CA 1
ATOM 707 C C . CYS A 1 93 ? -1.210 6.767 6.891 1.00 81.19 93 CYS A C 1
ATOM 709 O O . CYS A 1 93 ? -2.241 6.318 7.402 1.00 81.19 93 CY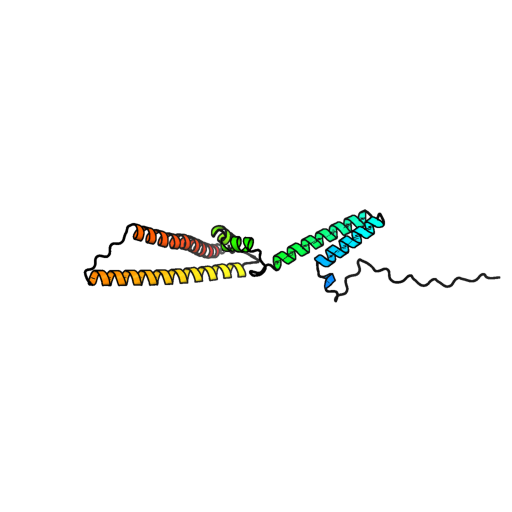S A O 1
ATOM 711 N N . ASP A 1 94 ? -0.918 8.068 6.864 1.00 80.19 94 ASP A N 1
ATOM 712 C CA . ASP A 1 94 ? -1.841 9.096 7.332 1.00 80.19 94 ASP A CA 1
ATOM 713 C C . ASP A 1 94 ? -3.207 8.925 6.627 1.00 80.19 94 ASP A C 1
ATOM 715 O O . ASP A 1 94 ? -3.263 8.888 5.387 1.00 80.19 94 ASP A O 1
ATOM 719 N N . PRO A 1 95 ? -4.319 8.812 7.381 1.00 77.06 95 PRO A N 1
ATOM 720 C CA . PRO A 1 95 ? -5.656 8.694 6.813 1.00 77.06 95 PRO A CA 1
ATOM 721 C C . PRO A 1 95 ? -5.991 9.775 5.782 1.00 77.06 95 PRO A C 1
ATOM 723 O O . PRO A 1 95 ? -6.693 9.478 4.815 1.00 77.06 95 PRO A O 1
ATOM 726 N N . GLU A 1 96 ? -5.469 10.992 5.939 1.00 79.25 96 GLU A N 1
ATOM 727 C CA . GLU A 1 96 ? -5.717 12.091 5.006 1.00 79.25 96 GLU A CA 1
ATOM 728 C C . GLU A 1 96 ? -5.014 11.867 3.660 1.00 79.25 96 GLU A C 1
ATOM 730 O O . GLU A 1 96 ? -5.572 12.149 2.597 1.00 79.25 96 GLU A O 1
ATOM 735 N N . ILE A 1 97 ? -3.826 11.256 3.675 1.00 84.19 97 ILE A N 1
ATOM 736 C CA . ILE A 1 97 ? -3.128 10.856 2.448 1.00 84.19 97 ILE A CA 1
ATOM 737 C C . ILE A 1 97 ? -3.928 9.771 1.723 1.00 84.19 97 ILE A C 1
ATOM 739 O O . ILE A 1 97 ? -4.079 9.834 0.500 1.00 84.19 97 ILE A O 1
ATOM 743 N N . LEU A 1 98 ? -4.461 8.784 2.453 1.00 82.25 98 LEU A N 1
ATOM 744 C CA . LEU A 1 98 ? -5.313 7.749 1.859 1.00 82.25 98 LEU A CA 1
ATOM 745 C C . LEU A 1 98 ? -6.590 8.354 1.271 1.00 82.25 98 LEU A C 1
ATOM 747 O O . LEU A 1 98 ? -6.934 8.019 0.137 1.00 82.25 98 LEU A O 1
ATOM 751 N N . ARG A 1 99 ? -7.237 9.287 1.979 1.00 82.00 99 ARG A N 1
ATOM 752 C CA . ARG A 1 99 ? -8.424 9.998 1.487 1.00 82.00 99 ARG A CA 1
ATOM 753 C C . ARG A 1 99 ? -8.143 10.690 0.157 1.00 82.00 99 ARG A C 1
ATOM 755 O O . ARG A 1 99 ? -8.836 10.444 -0.826 1.00 82.00 99 ARG A O 1
ATOM 762 N N . GLN A 1 100 ? -7.063 11.463 0.081 1.00 84.81 100 GLN A N 1
ATOM 763 C CA . GLN A 1 100 ? -6.675 12.171 -1.142 1.00 84.81 100 GLN A CA 1
ATOM 764 C C . GLN A 1 100 ? -6.299 11.225 -2.291 1.00 84.81 100 GLN A C 1
ATOM 766 O O . GLN A 1 100 ? -6.616 11.490 -3.452 1.00 84.81 100 GLN A O 1
ATOM 771 N N . ARG A 1 101 ? -5.613 10.114 -1.997 1.00 88.31 101 ARG A N 1
ATOM 772 C CA . ARG A 1 101 ? -5.178 9.138 -3.013 1.00 88.31 101 ARG A CA 1
ATOM 773 C C . ARG A 1 101 ? -6.336 8.338 -3.588 1.00 88.31 101 ARG A C 1
ATOM 775 O O . ARG A 1 101 ? -6.372 8.114 -4.798 1.00 88.31 101 ARG A O 1
ATOM 782 N N . PHE A 1 102 ? -7.263 7.927 -2.730 1.00 88.75 102 PHE A N 1
ATOM 783 C CA . PHE A 1 102 ? -8.436 7.157 -3.118 1.00 88.75 102 PHE A CA 1
ATOM 784 C C . PHE A 1 102 ? -9.629 8.034 -3.501 1.00 88.75 102 PHE A C 1
ATOM 786 O O . PHE A 1 102 ? -10.679 7.502 -3.852 1.00 88.75 102 PHE A O 1
ATOM 793 N N . TRP A 1 103 ? -9.469 9.360 -3.525 1.00 87.31 103 TRP A N 1
ATOM 794 C CA . TRP A 1 103 ? -10.494 10.265 -4.027 1.00 87.31 103 TRP A CA 1
ATOM 795 C C . TRP A 1 103 ? -10.874 9.917 -5.471 1.00 87.31 103 TRP A C 1
ATOM 797 O O . TRP A 1 103 ? -10.022 9.889 -6.375 1.00 87.31 103 TRP A O 1
ATOM 807 N N . VAL A 1 104 ? -12.161 9.639 -5.683 1.00 87.69 104 VAL A N 1
ATOM 808 C CA . VAL A 1 104 ? -12.720 9.342 -7.004 1.00 87.69 104 VAL A CA 1
ATOM 809 C C . VAL A 1 104 ? -12.911 10.662 -7.733 1.00 87.69 104 VAL A C 1
ATOM 811 O O . VAL A 1 104 ? -13.726 11.489 -7.334 1.00 87.69 104 VAL A O 1
ATOM 814 N N . ARG A 1 105 ? -12.149 10.878 -8.807 1.00 85.62 105 ARG A N 1
ATOM 815 C CA . ARG A 1 105 ? -12.267 12.108 -9.595 1.00 85.62 105 ARG A CA 1
ATOM 816 C C . ARG A 1 105 ? -13.485 12.049 -10.517 1.00 85.62 105 ARG A C 1
ATOM 818 O O . ARG A 1 105 ? -13.901 10.980 -10.978 1.00 85.62 105 ARG A O 1
ATOM 825 N N . GLU A 1 106 ? -14.050 13.212 -10.818 1.00 82.75 106 GLU A N 1
ATOM 826 C CA . GLU A 1 106 ? -15.030 13.337 -11.896 1.00 82.75 106 GLU A CA 1
ATOM 827 C C . GLU A 1 106 ? -14.351 13.136 -13.263 1.00 82.75 106 GLU A C 1
ATOM 829 O O . GLU A 1 106 ? -13.199 13.524 -13.460 1.00 82.75 106 GLU A O 1
ATOM 834 N N . GLY A 1 107 ? -15.054 12.497 -14.205 1.00 84.19 107 GLY A N 1
ATOM 835 C CA . GLY A 1 107 ? -14.531 12.189 -15.542 1.00 84.19 107 GLY A CA 1
ATOM 836 C C . GLY A 1 107 ? -13.804 10.842 -15.655 1.00 84.19 107 GLY A C 1
ATOM 837 O O . GLY A 1 107 ? -14.172 9.862 -14.999 1.00 84.19 107 GLY A O 1
ATOM 838 N N . ASP A 1 108 ? -12.803 10.775 -16.532 1.00 82.88 108 ASP A N 1
ATOM 839 C CA . ASP A 1 108 ? -12.059 9.545 -16.829 1.00 82.88 108 ASP A CA 1
ATOM 840 C C . ASP A 1 108 ? -10.959 9.307 -15.779 1.00 82.88 108 ASP A C 1
ATOM 842 O O . ASP A 1 108 ? -9.815 9.743 -15.916 1.00 82.88 108 ASP A O 1
ATOM 846 N N . ASP A 1 109 ? -11.349 8.690 -14.662 1.00 87.25 109 ASP A N 1
ATOM 847 C CA . ASP A 1 109 ? -10.434 8.267 -13.602 1.00 87.25 109 ASP A CA 1
ATOM 848 C C . ASP A 1 109 ? -9.994 6.817 -13.879 1.00 87.25 109 ASP A C 1
ATOM 850 O O . ASP A 1 109 ? -10.823 5.908 -13.742 1.00 87.25 109 ASP A O 1
ATOM 854 N N . PRO A 1 110 ? -8.720 6.577 -14.255 1.00 86.06 110 PRO A N 1
ATOM 855 C CA . PRO A 1 110 ? -8.249 5.252 -14.664 1.00 86.06 110 PRO A CA 1
ATOM 856 C C . PRO A 1 110 ? -8.387 4.209 -13.549 1.00 86.06 110 PRO A C 1
ATOM 858 O O . PRO A 1 110 ? -8.577 3.027 -13.827 1.00 86.06 110 PRO A O 1
ATOM 861 N N . ASP A 1 111 ? -8.371 4.653 -12.290 1.00 90.38 111 ASP A N 1
ATOM 862 C CA . ASP A 1 111 ? -8.413 3.786 -11.114 1.00 90.38 111 ASP A CA 1
ATOM 863 C C . ASP A 1 111 ? -9.791 3.794 -10.431 1.00 90.38 111 ASP A C 1
ATOM 865 O O . ASP A 1 111 ? -9.931 3.318 -9.300 1.00 90.38 111 ASP A O 1
ATOM 869 N N . ARG A 1 112 ? -10.835 4.322 -11.095 1.00 88.25 112 ARG A N 1
ATOM 870 C CA . ARG A 1 112 ? -12.187 4.496 -10.526 1.00 88.25 112 ARG A CA 1
ATOM 871 C C . ARG A 1 112 ? -12.703 3.241 -9.823 1.00 88.25 112 ARG A C 1
ATOM 873 O O . ARG A 1 112 ? -13.249 3.341 -8.728 1.00 88.25 112 ARG A O 1
ATOM 880 N N . ALA A 1 113 ? -12.536 2.072 -10.442 1.00 88.88 113 ALA A N 1
ATOM 881 C CA . ALA A 1 113 ? -13.043 0.813 -9.899 1.00 88.88 113 ALA A CA 1
ATOM 882 C C . ALA A 1 113 ? -12.333 0.421 -8.592 1.00 88.88 113 ALA A C 1
ATOM 884 O O . ALA A 1 113 ? -12.984 0.052 -7.617 1.00 88.88 113 ALA A O 1
ATOM 885 N N . VAL A 1 114 ? -11.004 0.563 -8.552 1.00 90.56 114 VAL A N 1
ATOM 886 C CA . VAL A 1 114 ? -10.184 0.261 -7.368 1.00 90.56 114 VAL A CA 1
ATOM 887 C C . VAL A 1 114 ? -10.506 1.233 -6.235 1.00 90.56 114 VAL A C 1
ATOM 889 O O . VAL A 1 114 ? -10.665 0.824 -5.086 1.00 90.56 114 VAL A O 1
ATOM 892 N N . LYS A 1 115 ? -10.670 2.518 -6.559 1.00 91.62 115 LYS A N 1
ATOM 893 C CA . LYS A 1 115 ? -11.042 3.547 -5.586 1.00 91.62 115 LYS A CA 1
ATOM 894 C C . LYS A 1 115 ? -12.434 3.341 -5.004 1.00 91.62 115 LYS A C 1
ATOM 896 O O . LYS A 1 115 ? -12.603 3.437 -3.792 1.00 91.62 115 LYS A O 1
ATOM 901 N N . ALA A 1 116 ? -13.416 2.999 -5.836 1.00 88.62 116 ALA A N 1
ATOM 902 C CA . ALA A 1 116 ? -14.756 2.665 -5.365 1.00 88.62 116 ALA A CA 1
ATOM 903 C C . ALA A 1 116 ? -14.732 1.456 -4.414 1.00 88.62 116 ALA A C 1
ATOM 905 O O . ALA A 1 116 ? -15.284 1.530 -3.318 1.00 88.62 116 ALA A O 1
ATOM 906 N N . ALA A 1 117 ? -14.009 0.391 -4.781 1.00 89.44 117 ALA A N 1
ATOM 907 C CA . ALA A 1 117 ? -13.867 -0.799 -3.945 1.00 89.44 117 ALA A CA 1
ATOM 908 C C . ALA A 1 117 ? -13.204 -0.499 -2.587 1.00 89.44 117 ALA A C 1
ATOM 910 O O . ALA A 1 117 ? -13.633 -1.034 -1.562 1.00 89.44 117 ALA A O 1
ATOM 911 N N . TYR A 1 118 ? -12.194 0.379 -2.554 1.00 88.38 118 TYR A N 1
ATOM 912 C CA . TYR A 1 118 ? -11.582 0.845 -1.305 1.00 88.38 118 TYR A CA 1
ATOM 913 C C . TYR A 1 118 ? -12.616 1.496 -0.377 1.00 88.38 118 TYR A C 1
ATOM 915 O O . TYR A 1 118 ? -12.721 1.126 0.796 1.00 88.38 118 TYR A O 1
ATOM 923 N N . TRP A 1 119 ? -13.410 2.432 -0.903 1.00 88.44 119 TRP A N 1
ATOM 924 C CA . TRP A 1 119 ? -14.417 3.136 -0.111 1.00 88.44 119 TRP A CA 1
ATOM 925 C C . TRP A 1 119 ? -15.563 2.231 0.329 1.00 88.44 119 TRP A C 1
ATOM 927 O O . TRP A 1 119 ? -16.030 2.350 1.461 1.00 88.44 119 TRP A O 1
ATOM 937 N N . ASP A 1 120 ? -15.979 1.280 -0.506 1.00 89.56 120 ASP A N 1
ATOM 938 C CA . ASP A 1 120 ? -16.957 0.259 -0.126 1.00 89.56 120 ASP A CA 1
ATOM 939 C C . ASP A 1 120 ? -16.457 -0.588 1.044 1.00 89.56 120 ASP A C 1
ATOM 941 O O . ASP A 1 120 ? -17.158 -0.746 2.048 1.00 89.56 120 ASP A O 1
ATOM 945 N N . HIS A 1 121 ? -15.217 -1.075 0.959 1.00 86.25 121 HIS A N 1
ATOM 946 C CA . HIS A 1 121 ? -14.603 -1.842 2.035 1.00 86.25 121 HIS A CA 1
ATOM 947 C C . HIS A 1 121 ? -14.489 -1.019 3.324 1.00 86.25 121 HIS A C 1
ATOM 949 O O . HIS A 1 121 ? -14.857 -1.490 4.403 1.00 86.25 121 HIS A O 1
ATOM 955 N N . ARG A 1 122 ? -14.046 0.239 3.218 1.00 85.50 122 ARG A N 1
ATOM 956 C CA . ARG A 1 122 ? -13.919 1.137 4.368 1.00 85.50 122 ARG A CA 1
ATOM 957 C C . ARG A 1 122 ? -15.271 1.416 5.024 1.00 85.50 122 ARG A C 1
ATOM 959 O O . ARG A 1 122 ? -15.379 1.306 6.243 1.00 85.50 122 ARG A O 1
ATOM 966 N N . ARG A 1 123 ? -16.322 1.684 4.244 1.00 86.25 123 ARG A N 1
ATOM 967 C CA . ARG A 1 123 ? -17.693 1.847 4.762 1.00 86.25 123 ARG A CA 1
ATOM 968 C C . ARG A 1 123 ? -18.194 0.595 5.476 1.00 86.25 123 ARG A C 1
ATOM 970 O O . ARG A 1 123 ? -18.803 0.708 6.542 1.00 86.25 123 ARG A O 1
ATOM 977 N N . ALA A 1 124 ? -17.920 -0.590 4.932 1.00 84.25 124 ALA A N 1
ATOM 978 C CA . ALA A 1 124 ? -18.304 -1.852 5.558 1.00 84.25 124 ALA A CA 1
ATOM 979 C C . ALA A 1 124 ? -17.613 -2.052 6.919 1.00 84.25 124 ALA A C 1
ATOM 981 O O . ALA A 1 124 ? -18.286 -2.365 7.904 1.00 84.25 124 ALA A O 1
ATOM 982 N N . LEU A 1 125 ? -16.300 -1.801 7.001 1.00 80.88 125 LEU A N 1
ATOM 983 C CA . LEU A 1 125 ? -15.545 -1.873 8.257 1.00 80.88 125 LEU A CA 1
ATOM 984 C C . LEU A 1 125 ? -16.087 -0.898 9.308 1.00 80.88 125 LEU A C 1
ATOM 986 O O . LEU A 1 125 ? -16.331 -1.296 10.448 1.00 80.88 125 LEU A O 1
ATOM 990 N N . MET A 1 126 ? -16.337 0.354 8.919 1.00 79.81 126 MET A N 1
ATOM 991 C CA . MET A 1 126 ? -16.880 1.373 9.824 1.00 79.81 126 MET A CA 1
ATOM 992 C C . MET A 1 126 ? -18.281 1.002 10.319 1.00 79.81 126 MET A C 1
ATOM 994 O O . MET A 1 126 ? -18.577 1.113 11.509 1.00 79.81 126 MET A O 1
ATOM 998 N N . THR A 1 127 ? -19.130 0.483 9.431 1.00 83.25 127 THR A N 1
ATOM 999 C CA . THR A 1 127 ? -20.472 0.012 9.795 1.00 83.25 127 THR A CA 1
ATOM 1000 C C . THR A 1 127 ? -20.400 -1.128 10.815 1.00 83.25 127 THR A C 1
ATOM 1002 O O . THR A 1 127 ? -21.115 -1.103 11.818 1.00 83.25 127 THR A O 1
ATOM 1005 N N . ALA A 1 128 ? -19.511 -2.102 10.607 1.00 79.75 128 ALA A N 1
ATOM 1006 C CA . ALA A 1 128 ? -19.320 -3.222 11.528 1.00 79.75 128 ALA A CA 1
ATOM 1007 C C . ALA A 1 128 ? -18.772 -2.771 12.896 1.00 79.75 128 ALA A C 1
ATOM 1009 O O . ALA A 1 128 ? -19.252 -3.223 13.942 1.00 79.75 128 ALA A O 1
ATOM 1010 N N . ALA A 1 129 ? -17.812 -1.841 12.908 1.00 79.88 129 ALA A N 1
ATOM 1011 C CA . ALA A 1 129 ? -17.276 -1.256 14.136 1.00 79.88 129 ALA A CA 1
ATOM 1012 C C . ALA A 1 129 ? -18.375 -0.535 14.934 1.00 79.88 129 ALA A C 1
ATOM 1014 O O . ALA A 1 129 ? -18.561 -0.809 16.122 1.00 79.88 129 ALA A O 1
ATOM 1015 N N . ARG A 1 130 ? -19.189 0.292 14.264 1.00 78.88 130 ARG A N 1
ATOM 1016 C CA . ARG A 1 130 ? -20.326 1.005 14.869 1.00 78.88 130 ARG A CA 1
ATOM 1017 C C . ARG A 1 130 ? -21.361 0.052 15.456 1.00 78.88 130 ARG A C 1
ATOM 1019 O O . ARG A 1 130 ? -21.851 0.275 16.564 1.00 78.88 130 ARG A O 1
ATOM 1026 N N . GLN A 1 131 ? -21.695 -1.020 14.739 1.00 81.69 131 GLN A N 1
ATOM 1027 C CA . GLN A 1 131 ? -22.620 -2.044 15.235 1.00 81.69 131 GLN A CA 1
ATOM 1028 C C . GLN A 1 131 ? -22.079 -2.718 16.498 1.00 81.69 131 GLN A C 1
ATOM 1030 O O . GLN A 1 131 ? -22.816 -2.881 17.473 1.00 81.69 131 GLN A O 1
ATOM 1035 N N . THR A 1 132 ? -20.787 -3.046 16.509 1.00 79.12 132 THR A N 1
ATOM 1036 C CA . THR A 1 132 ? -20.116 -3.661 17.660 1.00 79.12 132 THR A CA 1
ATOM 1037 C C . THR A 1 132 ? -20.122 -2.725 18.865 1.00 79.12 132 THR A C 1
ATOM 1039 O O . THR A 1 132 ? -20.529 -3.126 19.955 1.00 79.12 132 THR A O 1
ATOM 1042 N N . GLN A 1 133 ? -19.756 -1.458 18.667 1.00 80.81 133 GLN A N 1
ATOM 1043 C CA . GLN A 1 133 ? -19.773 -0.443 19.718 1.00 80.81 133 GLN A CA 1
ATOM 1044 C C . GLN A 1 133 ? -21.185 -0.224 20.268 1.00 80.81 133 GLN A C 1
ATOM 1046 O O . GLN A 1 133 ? -21.387 -0.234 21.479 1.00 80.81 133 GLN A O 1
ATOM 1051 N N . THR A 1 134 ? -22.185 -0.103 19.393 1.00 82.31 134 THR A N 1
ATOM 1052 C CA . THR A 1 134 ? -23.587 0.059 19.804 1.00 82.31 134 THR A CA 1
ATOM 1053 C C . THR A 1 134 ? -24.058 -1.137 20.634 1.00 82.31 134 THR A C 1
ATOM 1055 O O . THR A 1 134 ? -24.736 -0.966 21.646 1.00 82.31 134 THR A O 1
ATOM 1058 N N . ALA A 1 135 ? -23.692 -2.359 20.237 1.00 83.69 135 ALA A N 1
ATOM 1059 C CA . ALA A 1 135 ? -24.028 -3.566 20.984 1.00 83.69 135 ALA A CA 1
ATOM 1060 C C . ALA A 1 135 ? -23.341 -3.609 22.359 1.00 83.69 135 ALA A C 1
ATOM 1062 O O . ALA A 1 135 ? -23.970 -4.012 23.337 1.00 83.69 135 ALA A O 1
ATOM 1063 N N . LEU A 1 136 ? -22.081 -3.175 22.450 1.00 82.50 136 LEU A N 1
ATOM 1064 C CA . LEU A 1 136 ? -21.361 -3.063 23.719 1.00 82.50 136 LEU A CA 1
ATOM 1065 C C . LEU A 1 136 ? -22.008 -2.028 24.642 1.00 82.50 136 LEU A C 1
ATOM 1067 O O . LEU A 1 136 ? -22.303 -2.358 25.787 1.00 82.50 136 LEU A O 1
ATOM 1071 N N . MET A 1 137 ? -22.314 -0.830 24.140 1.00 82.31 137 MET A N 1
ATOM 1072 C CA . MET A 1 137 ? -22.959 0.222 24.933 1.00 82.31 137 MET A CA 1
ATOM 1073 C C . MET A 1 137 ? -24.327 -0.211 25.458 1.00 82.31 137 MET A C 1
ATOM 1075 O O . MET A 1 137 ? -24.628 -0.002 26.628 1.00 82.31 137 MET A O 1
ATOM 1079 N N . ARG A 1 138 ? -25.126 -0.911 24.640 1.00 77.81 138 ARG A N 1
ATOM 1080 C CA . ARG A 1 138 ? -26.398 -1.494 25.095 1.00 77.81 138 ARG A CA 1
ATOM 1081 C C . ARG A 1 138 ? -26.200 -2.471 26.251 1.00 77.81 138 ARG A C 1
ATOM 1083 O O . ARG A 1 138 ? -26.911 -2.378 27.242 1.00 77.81 138 ARG A O 1
ATOM 1090 N N . ARG A 1 139 ? -25.205 -3.362 26.158 1.00 83.00 139 ARG A N 1
ATOM 1091 C CA . ARG A 1 139 ? -24.881 -4.308 27.242 1.00 83.00 139 ARG A CA 1
ATOM 1092 C C . ARG A 1 139 ? -24.451 -3.592 28.518 1.00 83.00 139 ARG A C 1
ATOM 1094 O O . ARG A 1 139 ? -24.843 -4.021 29.599 1.00 83.00 139 ARG A O 1
ATOM 1101 N N . VAL A 1 140 ? -23.662 -2.524 28.395 1.00 85.81 140 VAL A N 1
ATOM 1102 C CA . VAL A 1 140 ? -23.251 -1.698 29.537 1.00 85.81 140 VAL A CA 1
ATOM 1103 C C . VAL A 1 140 ? -24.477 -1.058 30.182 1.00 85.81 140 VAL A C 1
ATOM 1105 O O . VAL A 1 140 ? -24.699 -1.264 31.369 1.00 85.81 140 VAL A O 1
ATOM 1108 N N . TRP A 1 141 ? -25.328 -0.376 29.414 1.00 83.38 141 TRP A N 1
ATOM 1109 C CA . TRP A 1 141 ? -26.535 0.262 29.950 1.00 83.38 141 TRP A CA 1
ATOM 1110 C C . TRP A 1 141 ? -27.521 -0.732 30.570 1.00 83.38 141 TRP A C 1
ATOM 1112 O O . TRP A 1 141 ? -28.110 -0.438 31.611 1.00 83.38 141 TRP A O 1
ATOM 1122 N N . ASP A 1 142 ? -27.678 -1.919 29.982 1.00 83.94 142 ASP A N 1
ATOM 1123 C CA . ASP A 1 142 ? -28.491 -2.987 30.565 1.00 83.94 142 ASP A CA 1
ATOM 1124 C C . ASP A 1 142 ? -27.921 -3.456 31.908 1.00 83.94 142 ASP A C 1
ATOM 1126 O O . ASP A 1 142 ? -28.671 -3.602 32.877 1.00 83.94 142 ASP A O 1
ATOM 1130 N N . ALA A 1 143 ? -26.602 -3.646 31.997 1.00 79.88 143 ALA A N 1
ATOM 1131 C CA . ALA A 1 143 ? -25.932 -4.014 33.240 1.00 79.88 143 ALA A CA 1
ATOM 1132 C C . ALA A 1 143 ? -26.064 -2.916 34.307 1.00 79.88 143 ALA A C 1
ATOM 1134 O O . ALA A 1 143 ? -26.357 -3.215 35.464 1.00 79.88 143 ALA A O 1
ATOM 1135 N N . GLU A 1 144 ? -25.918 -1.646 33.923 1.00 84.44 144 GLU A N 1
ATOM 1136 C CA . GLU A 1 144 ? -26.124 -0.515 34.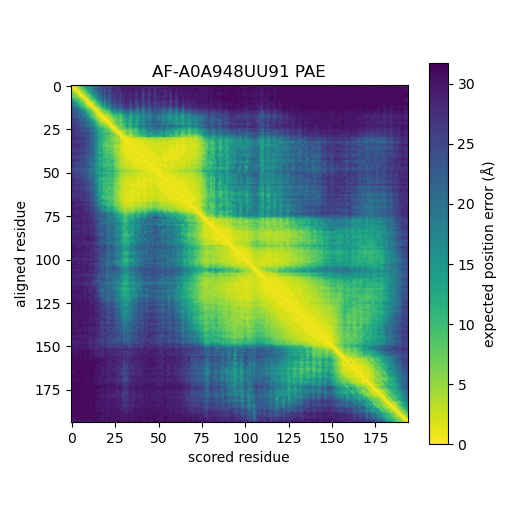829 1.00 84.44 144 GLU A CA 1
ATOM 1137 C C . GLU A 1 144 ? -27.558 -0.441 35.346 1.00 84.44 144 GLU A C 1
ATOM 1139 O O . GLU A 1 144 ? -27.782 -0.199 36.533 1.00 84.44 144 GLU A O 1
ATOM 1144 N N . ARG A 1 145 ? -28.545 -0.646 34.468 1.00 83.19 145 ARG A N 1
ATOM 1145 C CA . ARG A 1 145 ? -29.958 -0.666 34.849 1.00 83.19 145 ARG A CA 1
ATOM 1146 C C . ARG A 1 145 ? -30.223 -1.767 35.876 1.00 83.19 145 ARG A C 1
ATOM 1148 O O . ARG A 1 145 ? -30.812 -1.478 36.913 1.00 83.19 145 ARG A O 1
ATOM 1155 N N . ILE A 1 146 ? -29.735 -2.985 35.626 1.00 86.19 146 ILE A N 1
ATOM 1156 C CA . ILE A 1 146 ? -29.864 -4.123 36.550 1.00 86.19 146 ILE A CA 1
ATOM 1157 C C . ILE A 1 146 ? -29.187 -3.817 37.895 1.00 86.19 146 ILE A C 1
ATOM 1159 O O . ILE A 1 146 ? -29.757 -4.096 38.949 1.00 86.19 146 ILE A O 1
ATOM 1163 N N . ALA A 1 147 ? -27.998 -3.207 37.879 1.00 85.44 147 ALA A N 1
ATOM 1164 C CA . ALA A 1 147 ? -27.291 -2.825 39.099 1.00 85.44 147 ALA A CA 1
ATOM 1165 C C . ALA A 1 147 ? -28.083 -1.799 39.928 1.00 85.44 147 ALA A C 1
ATOM 1167 O O . ALA A 1 147 ? -28.205 -1.971 41.140 1.00 85.44 147 ALA A O 1
ATOM 1168 N N . ARG A 1 148 ? -28.679 -0.783 39.286 1.00 82.62 148 ARG A N 1
ATOM 1169 C CA . ARG A 1 148 ? -29.546 0.196 39.967 1.00 82.62 148 ARG A CA 1
ATOM 1170 C C . ARG A 1 148 ? -30.812 -0.448 40.534 1.00 82.62 148 ARG A C 1
ATOM 1172 O O . ARG A 1 148 ? -31.180 -0.151 41.666 1.00 82.62 148 ARG A O 1
ATOM 1179 N N . GLU A 1 149 ? -31.457 -1.342 39.782 1.00 88.31 149 GLU A N 1
ATOM 1180 C CA . GLU A 1 149 ? -32.638 -2.095 40.241 1.00 88.31 149 GLU A CA 1
ATOM 1181 C C . GLU A 1 149 ? -32.326 -2.973 41.466 1.00 88.31 149 GLU A C 1
ATOM 1183 O O . GLU A 1 149 ? -33.167 -3.120 42.350 1.00 88.31 149 GLU A O 1
ATOM 1188 N N . ALA A 1 150 ? -31.101 -3.494 41.564 1.00 88.12 150 ALA A N 1
ATOM 1189 C CA . ALA A 1 150 ? -30.611 -4.249 42.718 1.00 88.12 150 ALA A CA 1
ATOM 1190 C C . ALA A 1 150 ? -30.147 -3.369 43.903 1.00 88.12 150 ALA A C 1
ATOM 1192 O O . ALA A 1 150 ? -29.650 -3.897 44.897 1.00 88.12 150 ALA A O 1
ATOM 1193 N N . GLY A 1 151 ? -30.289 -2.040 43.817 1.00 88.44 151 GLY A N 1
ATOM 1194 C CA . GLY A 1 151 ? -29.861 -1.092 44.854 1.00 88.44 151 GLY A CA 1
ATOM 1195 C C . GLY A 1 151 ? -28.364 -0.756 44.842 1.00 88.44 151 GLY A C 1
ATOM 1196 O O . GLY A 1 151 ? -27.866 -0.153 45.791 1.00 88.44 151 GLY A O 1
ATOM 1197 N N . GLY A 1 152 ? -27.637 -1.136 43.789 1.00 80.06 152 GLY A N 1
ATOM 1198 C CA . GLY A 1 152 ? -26.237 -0.774 43.582 1.00 80.06 152 GLY A CA 1
ATOM 1199 C C . GLY A 1 152 ? -26.079 0.645 43.029 1.00 80.06 152 GLY A C 1
ATOM 1200 O O . GLY A 1 152 ? -26.817 1.070 42.138 1.00 80.06 152 GLY A O 1
ATOM 1201 N N . ALA A 1 153 ? -25.086 1.380 43.531 1.00 74.00 153 ALA A N 1
ATOM 1202 C CA . ALA A 1 153 ? -24.670 2.652 42.950 1.00 74.00 153 ALA A CA 1
ATOM 1203 C C . ALA A 1 153 ? -23.666 2.397 41.816 1.00 74.00 153 ALA A C 1
ATOM 1205 O O . ALA A 1 153 ? -22.619 1.789 42.036 1.00 74.00 153 ALA A O 1
ATOM 1206 N N . VAL A 1 154 ? -23.983 2.861 40.606 1.00 68.12 154 VAL A N 1
ATOM 1207 C CA . VAL A 1 154 ? -23.035 2.897 39.486 1.00 68.12 154 VAL A CA 1
ATOM 1208 C C . VAL A 1 154 ? -22.451 4.302 39.426 1.00 68.12 154 VAL A C 1
ATOM 1210 O O . VAL A 1 154 ? -23.139 5.238 39.019 1.00 68.12 154 VAL A O 1
ATOM 1213 N N . GLU A 1 155 ? -21.196 4.458 39.840 1.00 68.81 155 GLU A N 1
ATOM 1214 C CA . GLU A 1 155 ? -20.473 5.714 39.657 1.00 68.81 155 GLU A CA 1
ATOM 1215 C C . GLU A 1 155 ? -19.749 5.714 38.311 1.00 68.81 155 GLU A C 1
ATOM 1217 O O . GLU A 1 155 ? -18.803 4.958 38.088 1.00 68.81 155 GLU A O 1
ATOM 1222 N N . VAL A 1 156 ? -20.190 6.586 37.402 1.00 66.94 156 VAL A N 1
ATOM 1223 C CA . VAL A 1 156 ? -19.462 6.855 36.162 1.00 66.94 156 VAL A CA 1
ATOM 1224 C C . VAL A 1 156 ? -18.335 7.825 36.486 1.00 66.94 156 VAL A C 1
ATOM 1226 O O . VAL A 1 156 ? -18.566 8.994 36.806 1.00 66.94 156 VAL A O 1
ATOM 1229 N N . THR A 1 157 ? -17.100 7.339 36.408 1.00 74.69 157 THR A N 1
ATOM 1230 C CA . THR A 1 157 ? -15.924 8.174 36.643 1.00 74.69 157 THR A CA 1
ATOM 1231 C C . THR A 1 157 ? -15.791 9.240 35.555 1.00 74.69 157 THR A C 1
ATOM 1233 O O . THR A 1 157 ? -16.246 9.086 34.420 1.00 74.69 157 THR A O 1
ATOM 1236 N N . GLU A 1 158 ? -15.138 10.350 35.885 1.00 66.62 158 GLU A N 1
ATOM 1237 C CA . GLU A 1 158 ? -14.815 11.400 34.913 1.00 66.62 158 GLU A CA 1
ATOM 1238 C C . GLU A 1 158 ? -13.950 10.866 33.758 1.00 66.62 158 GLU A C 1
ATOM 1240 O O . GLU A 1 158 ? -14.174 11.222 32.606 1.00 66.62 158 GLU A O 1
ATOM 1245 N N . ALA A 1 159 ? -13.063 9.906 34.047 1.00 63.75 159 ALA A N 1
ATOM 1246 C CA . ALA A 1 159 ? -12.306 9.162 33.042 1.00 63.75 159 ALA A CA 1
ATOM 1247 C C . ALA A 1 159 ? -13.207 8.329 32.111 1.00 63.75 159 ALA A C 1
ATOM 1249 O O . ALA A 1 159 ? -12.949 8.269 30.914 1.00 63.75 159 ALA A O 1
ATOM 1250 N N . GLY A 1 160 ? -14.285 7.730 32.631 1.00 66.38 160 GLY A N 1
ATOM 1251 C CA . GLY A 1 160 ? -15.279 7.020 31.821 1.00 66.38 160 GLY A CA 1
ATOM 1252 C C . GLY A 1 160 ? -16.026 7.950 30.865 1.00 66.38 160 GLY A C 1
ATOM 1253 O O . GLY A 1 160 ? -16.163 7.635 29.687 1.00 66.38 160 GLY A O 1
ATOM 1254 N N . ARG A 1 161 ? -16.423 9.139 31.337 1.00 65.00 161 ARG A N 1
ATOM 1255 C CA . ARG A 1 161 ? -17.061 10.167 30.491 1.00 65.00 161 ARG A CA 1
ATOM 1256 C C . ARG A 1 161 ? -16.111 10.733 29.437 1.00 65.00 161 ARG A C 1
ATOM 1258 O O . ARG A 1 161 ? -16.525 10.960 28.306 1.00 65.00 161 ARG A O 1
ATOM 1265 N N . ALA A 1 162 ? -14.842 10.938 29.789 1.00 65.50 162 ALA A N 1
ATOM 1266 C CA . ALA A 1 162 ? -13.820 11.384 28.847 1.00 65.50 162 ALA A CA 1
ATOM 1267 C C . ALA A 1 162 ? -13.537 10.323 27.769 1.00 65.50 162 ALA A C 1
ATOM 1269 O O . ALA A 1 162 ? -13.475 10.662 26.592 1.00 65.50 162 ALA A O 1
ATOM 1270 N N . ALA A 1 163 ? -13.443 9.046 28.152 1.00 64.62 163 ALA A N 1
ATOM 1271 C CA . ALA A 1 163 ? -13.265 7.941 27.214 1.00 64.62 163 ALA A CA 1
ATOM 1272 C C . ALA A 1 163 ? -14.476 7.774 26.279 1.00 64.62 163 ALA A C 1
ATOM 1274 O O . ALA A 1 163 ? -14.308 7.538 25.082 1.00 64.62 163 ALA A O 1
ATOM 1275 N N . GLU A 1 164 ? -15.698 7.939 26.791 1.00 66.81 164 GLU A N 1
ATOM 1276 C CA . GLU A 1 164 ? -16.918 7.927 25.978 1.00 66.81 164 GLU A CA 1
ATOM 1277 C C . GLU A 1 164 ? -16.946 9.100 24.985 1.00 66.81 164 GLU A C 1
ATOM 1279 O O . GLU A 1 164 ? -17.156 8.882 23.792 1.00 66.81 164 GLU A O 1
ATOM 1284 N N . ALA A 1 165 ? -16.644 10.322 25.435 1.00 65.56 165 ALA A N 1
ATOM 1285 C CA . ALA A 1 165 ? -16.583 11.508 24.580 1.00 65.56 165 ALA A CA 1
ATOM 1286 C C . ALA A 1 165 ? -15.483 11.416 23.510 1.00 65.56 165 ALA A C 1
ATOM 1288 O O . ALA A 1 165 ? -15.696 11.815 22.368 1.00 65.56 165 ALA A O 1
ATOM 1289 N N . GLU A 1 166 ? -14.318 10.861 23.849 1.00 63.69 166 GLU A N 1
ATOM 1290 C CA . GLU A 1 166 ? -13.242 10.624 22.888 1.00 63.69 166 GLU A CA 1
ATOM 1291 C C . GLU A 1 166 ? -13.660 9.585 21.844 1.00 63.69 166 GLU A C 1
ATOM 1293 O O . GLU A 1 166 ? -13.478 9.803 20.648 1.00 63.69 166 GLU A O 1
ATOM 1298 N N . THR A 1 167 ? -14.305 8.496 22.267 1.00 62.94 167 THR A N 1
ATOM 1299 C CA . THR A 1 167 ? -14.790 7.462 21.344 1.00 62.94 167 THR A CA 1
ATOM 1300 C C . THR A 1 167 ? -15.880 8.002 20.412 1.00 62.94 167 THR A C 1
ATOM 1302 O O . THR A 1 167 ? -15.852 7.724 19.216 1.00 62.94 167 THR A O 1
ATOM 1305 N N . ILE A 1 168 ? -16.815 8.808 20.927 1.00 62.53 168 ILE A N 1
ATOM 1306 C CA . ILE A 1 168 ? -17.836 9.492 20.117 1.00 62.53 168 ILE A CA 1
ATOM 1307 C C . ILE A 1 168 ? -17.170 10.449 19.125 1.00 62.53 168 ILE A C 1
ATOM 1309 O O . ILE A 1 168 ? -17.485 10.402 17.941 1.00 62.53 168 ILE A O 1
ATOM 1313 N N . ARG A 1 169 ? -16.173 11.226 19.562 1.00 61.50 169 ARG A N 1
ATOM 1314 C CA . ARG A 1 169 ? -15.413 12.130 18.692 1.00 61.50 169 ARG A CA 1
ATOM 1315 C C . ARG A 1 169 ? -14.712 11.389 17.554 1.00 61.50 169 ARG A C 1
ATOM 1317 O O . ARG A 1 169 ? -14.755 11.865 16.429 1.00 61.50 169 ARG A O 1
ATOM 1324 N N . TRP A 1 170 ? -14.096 10.231 17.802 1.00 59.91 170 TRP A N 1
ATOM 1325 C CA . TRP A 1 170 ? -13.487 9.417 16.738 1.00 59.91 170 TRP A CA 1
ATOM 1326 C C . TRP A 1 170 ? -14.517 8.926 15.705 1.00 59.91 170 TRP A C 1
ATOM 1328 O O . TRP A 1 170 ? -14.209 8.838 14.515 1.00 59.91 170 TRP A O 1
ATOM 1338 N N . VAL A 1 171 ? -15.747 8.646 16.139 1.00 59.28 171 VAL A N 1
ATOM 1339 C CA . VAL A 1 171 ? -16.861 8.263 15.256 1.00 59.28 171 VAL A CA 1
ATOM 1340 C C . VAL A 1 171 ? -17.433 9.475 14.502 1.00 59.28 171 VAL A C 1
ATOM 1342 O O . VAL A 1 171 ? -17.741 9.368 13.322 1.00 59.28 171 VAL A O 1
ATOM 1345 N N . GLU A 1 172 ? -17.514 10.650 15.122 1.00 56.44 172 GLU A N 1
ATOM 1346 C CA . GLU A 1 172 ? -18.039 11.873 14.490 1.00 56.44 172 GLU A CA 1
ATOM 1347 C C . GLU A 1 172 ? -17.065 12.491 13.478 1.00 56.44 172 GLU A C 1
ATOM 1349 O O . GLU A 1 172 ? -17.473 12.862 12.381 1.00 56.44 172 GLU A O 1
ATOM 1354 N N . LEU A 1 173 ? -15.761 12.508 13.783 1.00 55.09 173 LEU A N 1
ATOM 1355 C CA . LEU A 1 173 ? -14.709 12.962 12.857 1.00 55.09 173 LEU A CA 1
ATOM 1356 C C . LEU A 1 173 ? -14.629 12.078 11.601 1.00 55.09 173 LEU A C 1
ATOM 1358 O O . LEU A 1 173 ? -14.092 12.483 10.573 1.00 55.09 173 LEU A O 1
ATOM 1362 N N . THR A 1 174 ? -15.161 10.858 11.687 1.00 53.78 174 THR A N 1
ATOM 1363 C CA . THR A 1 174 ? -15.286 9.946 10.549 1.00 53.78 174 THR A CA 1
ATOM 1364 C C . THR A 1 174 ? -16.641 10.057 9.840 1.00 53.78 174 THR A C 1
ATOM 1366 O O . THR A 1 174 ? -16.677 9.852 8.628 1.00 53.78 174 THR A O 1
ATOM 1369 N N . ASP A 1 175 ? -17.717 10.456 10.529 1.00 46.75 175 ASP A N 1
ATOM 1370 C CA . ASP A 1 175 ? -19.030 10.753 9.930 1.00 46.75 175 ASP A CA 1
ATOM 1371 C C . ASP A 1 175 ? -19.020 12.076 9.124 1.00 46.75 175 ASP A C 1
ATOM 1373 O O . ASP A 1 175 ? -19.604 12.105 8.042 1.00 46.75 175 ASP A O 1
ATOM 1377 N N . GLU A 1 176 ? -18.313 13.136 9.552 1.00 53.44 176 GLU A N 1
ATOM 1378 C CA . GLU A 1 176 ? -18.140 14.370 8.747 1.00 53.44 176 GLU A CA 1
ATOM 1379 C C . GLU A 1 176 ? -17.418 14.087 7.420 1.00 53.44 176 GLU A C 1
ATOM 1381 O O . GLU A 1 176 ? -17.872 14.513 6.359 1.00 53.44 176 GLU A O 1
ATOM 1386 N N . ALA A 1 177 ? -16.366 13.262 7.453 1.00 53.22 177 ALA A N 1
ATOM 1387 C CA . ALA A 1 177 ? -15.632 12.865 6.254 1.00 53.22 177 ALA A CA 1
ATOM 1388 C C . ALA A 1 177 ? -16.489 12.055 5.258 1.00 53.22 177 ALA A C 1
ATOM 1390 O O . ALA A 1 177 ? -16.286 12.154 4.052 1.00 53.22 177 ALA A O 1
ATOM 1391 N N . ILE A 1 178 ? -17.456 11.266 5.744 1.00 52.66 178 ILE A N 1
ATOM 1392 C CA . ILE A 1 178 ? -18.359 10.461 4.902 1.00 52.66 178 ILE A CA 1
ATOM 1393 C C . ILE A 1 178 ? -19.560 11.290 4.411 1.00 52.66 178 ILE A C 1
ATOM 1395 O O . ILE A 1 178 ? -20.032 11.100 3.287 1.00 52.66 178 ILE A O 1
ATOM 1399 N N . ALA A 1 179 ? -20.080 12.198 5.240 1.00 55.50 179 ALA A N 1
ATOM 1400 C CA . ALA A 1 179 ? -21.239 13.026 4.917 1.00 55.50 179 ALA A CA 1
ATOM 1401 C C . ALA A 1 179 ? -20.910 14.118 3.887 1.00 55.50 179 ALA A C 1
ATOM 1403 O O . ALA A 1 179 ? -21.704 14.326 2.967 1.00 55.50 179 ALA A O 1
ATOM 1404 N N . GLU A 1 180 ? -19.741 14.759 3.979 1.00 51.81 180 GLU A N 1
ATOM 1405 C CA . GLU A 1 180 ? -19.281 15.719 2.965 1.00 51.81 180 GLU A CA 1
ATOM 1406 C C . GLU A 1 180 ? -19.143 15.054 1.579 1.00 51.81 180 GLU A C 1
ATOM 1408 O O . GLU A 1 180 ? -19.582 15.615 0.573 1.00 51.81 180 GLU A O 1
ATOM 1413 N N . GLU A 1 181 ? -18.684 13.800 1.520 1.00 51.41 181 GLU A N 1
ATOM 1414 C CA . GLU A 1 181 ? -18.565 13.027 0.273 1.00 51.41 181 GLU A CA 1
ATOM 1415 C C . GLU A 1 181 ? -19.923 12.600 -0.318 1.00 51.41 181 GLU A C 1
ATOM 1417 O O . GLU A 1 181 ? -20.103 12.565 -1.540 1.00 51.41 181 GLU A O 1
ATOM 1422 N N . GLY A 1 182 ? -20.914 12.297 0.528 1.00 49.97 182 GLY A N 1
ATOM 1423 C CA . GLY A 1 182 ? -22.275 11.971 0.089 1.00 49.97 182 GLY A CA 1
ATOM 1424 C C . GLY A 1 182 ? -23.041 13.173 -0.475 1.00 49.97 182 GLY A C 1
ATOM 1425 O O . GLY A 1 182 ? -23.866 13.010 -1.379 1.00 49.97 182 GLY A O 1
ATOM 1426 N N . VAL A 1 183 ? -22.757 14.377 0.032 1.00 45.47 183 VAL A N 1
ATOM 1427 C CA . VAL A 1 183 ? -23.397 15.629 -0.396 1.00 45.47 183 VAL A CA 1
ATOM 1428 C C . VAL A 1 183 ? -22.745 16.188 -1.666 1.00 45.47 183 VAL A C 1
ATOM 1430 O O . VAL A 1 183 ? -23.476 16.622 -2.558 1.00 45.47 183 VAL A O 1
ATOM 1433 N N . GLU A 1 184 ? -21.421 16.097 -1.838 1.00 45.22 184 GLU A N 1
ATOM 1434 C CA . GLU A 1 184 ? -20.762 16.475 -3.104 1.00 45.22 184 GLU A CA 1
ATOM 1435 C C . GLU A 1 184 ? -21.102 15.518 -4.261 1.00 45.22 184 GLU A C 1
ATOM 1437 O O . GLU A 1 184 ? -21.442 15.965 -5.359 1.00 45.22 184 GLU A O 1
ATOM 1442 N N . ALA A 1 185 ? -21.152 14.202 -4.021 1.00 46.66 185 ALA A N 1
ATOM 1443 C CA . ALA A 1 185 ? -21.576 13.228 -5.038 1.00 46.66 185 ALA A CA 1
ATOM 1444 C C . ALA A 1 185 ? -23.067 13.353 -5.441 1.00 46.66 185 ALA A C 1
ATOM 1446 O O . ALA A 1 185 ? -23.504 12.796 -6.463 1.00 46.66 185 ALA A O 1
ATOM 1447 N N . ALA A 1 186 ? -23.868 14.055 -4.632 1.00 37.41 186 ALA A N 1
ATOM 1448 C CA . ALA A 1 186 ? -25.259 14.391 -4.918 1.00 37.41 186 ALA A CA 1
ATOM 1449 C C . ALA A 1 186 ? -25.409 15.777 -5.578 1.00 37.41 186 ALA A C 1
ATOM 1451 O O . ALA A 1 186 ? -26.271 15.930 -6.447 1.00 37.41 186 ALA A O 1
ATOM 1452 N N . SER A 1 187 ? -24.564 16.759 -5.238 1.00 42.56 187 SER A N 1
ATOM 1453 C CA . SER A 1 187 ? -24.616 18.115 -5.807 1.00 42.56 187 SER A CA 1
ATOM 1454 C C . SER A 1 187 ? -24.058 18.189 -7.238 1.00 42.56 187 SER A C 1
ATOM 1456 O O . SER A 1 187 ? -24.632 18.890 -8.074 1.00 42.56 187 SER A O 1
ATOM 1458 N N . GLY A 1 188 ? -23.055 17.369 -7.586 1.00 41.34 188 GLY A N 1
ATOM 1459 C CA . GLY A 1 188 ? -22.527 17.247 -8.957 1.00 41.34 188 GLY A CA 1
ATOM 1460 C C . GLY A 1 188 ? -23.529 16.689 -9.984 1.00 41.34 188 GLY A C 1
ATOM 1461 O O . GLY A 1 188 ? -23.343 16.827 -11.191 1.00 41.34 188 GLY A O 1
ATOM 1462 N N . ARG A 1 189 ? -24.650 16.104 -9.531 1.00 45.03 189 ARG A N 1
ATOM 1463 C CA . ARG A 1 189 ? -25.729 15.596 -10.401 1.00 45.03 189 ARG A CA 1
ATOM 1464 C C . ARG A 1 189 ? -26.805 16.627 -10.766 1.00 45.03 189 ARG A C 1
ATOM 1466 O O . ARG A 1 189 ? -27.630 16.320 -11.622 1.00 45.03 189 ARG A O 1
ATOM 1473 N N . GLN A 1 190 ? -26.817 17.824 -10.170 1.00 39.88 190 GLN A N 1
ATOM 1474 C CA . GLN A 1 190 ? -27.855 18.841 -10.432 1.00 39.88 190 GLN A CA 1
ATOM 1475 C C . GLN A 1 190 ? -27.392 20.047 -11.275 1.00 39.88 190 GLN A C 1
ATOM 1477 O O . GLN A 1 190 ? -28.218 20.880 -11.632 1.00 39.88 190 GLN A O 1
ATOM 1482 N N . GLY A 1 191 ? -26.115 20.134 -11.665 1.00 37.81 191 GLY A N 1
ATOM 1483 C CA . GLY A 1 191 ? -25.570 21.268 -12.435 1.00 37.81 191 GLY A CA 1
ATOM 1484 C C . GLY A 1 191 ? -25.596 21.139 -13.966 1.00 37.81 191 GLY A C 1
ATOM 1485 O O . GLY A 1 191 ? -24.920 21.909 -14.640 1.00 37.81 191 GLY A O 1
ATOM 1486 N N . GLY A 1 192 ? -26.316 20.161 -14.527 1.00 39.53 192 GLY A N 1
ATOM 1487 C CA . GLY A 1 192 ? -26.271 19.816 -15.956 1.00 39.53 192 GLY A CA 1
ATOM 1488 C C . GLY A 1 192 ? -27.638 19.778 -16.635 1.00 39.53 192 GLY A C 1
ATOM 1489 O O . GLY A 1 192 ? -27.931 18.833 -17.360 1.00 39.53 192 GLY A O 1
ATOM 1490 N N . ALA A 1 193 ? -28.494 20.758 -16.370 1.00 39.97 193 ALA A N 1
ATOM 1491 C CA . ALA A 1 193 ? -29.675 21.015 -17.186 1.00 39.97 193 ALA A CA 1
ATOM 1492 C C . ALA A 1 193 ? -30.048 22.491 -17.064 1.00 39.97 193 ALA A C 1
ATOM 1494 O O . ALA A 1 193 ? -30.806 22.845 -16.167 1.00 39.97 193 ALA A O 1
ATOM 1495 N N . LEU A 1 194 ? -29.473 23.321 -17.936 1.00 37.34 194 LEU A N 1
ATOM 1496 C CA . LEU A 1 194 ? -30.089 24.487 -18.580 1.00 37.34 194 LEU A CA 1
ATOM 1497 C C . LEU A 1 194 ? -29.212 24.911 -19.765 1.00 37.34 194 LEU A C 1
ATOM 1499 O O . LEU A 1 194 ? -27.984 25.039 -19.568 1.00 37.34 194 LEU A O 1
#

Secondary structure (DSSP, 8-state):
-PPPPPPPP-PPS----TTSPPPTT-GGGS-HHHHHHHHHHHHHHHHHTT-HHHHHHHHHHHHHHHHHHHHHHHHT--TTTS-HHHHHHHHT--HHHHHHHH---SS--TTHHHHHHHHHHHHHHHHHHHHHHHHHHHHHHHHHHHHHHTT------HHHHHHHHHHHHHHHHHHHHHHHHHHHHHHTTSSS--

Solvent-accessible surface area (backbone atoms only — not comparable to full-atom values): 11486 Å² total; per-residue (Å²): 137,85,85,82,81,80,79,81,78,77,79,79,81,77,80,80,60,89,80,56,79,70,65,94,83,44,73,56,78,73,33,34,61,50,48,16,51,51,26,42,54,50,14,55,53,28,48,76,70,69,36,59,70,60,18,51,52,27,43,51,50,16,52,53,24,43,58,47,35,58,52,51,58,62,69,66,60,41,90,87,70,43,56,67,68,59,50,50,50,64,75,68,45,59,67,67,58,52,50,64,70,45,54,75,59,89,77,94,43,94,55,42,68,63,26,51,51,51,52,53,52,49,52,50,52,52,52,53,51,51,54,52,51,52,54,50,52,50,53,50,53,52,51,51,49,52,37,46,76,73,72,44,86,85,82,81,48,70,67,55,54,50,52,50,52,50,52,50,47,60,53,48,66,50,46,54,65,50,50,55,52,57,49,49,71,52,53,73,72,70,80,82,82,132

Sequence (194 aa):
MKPKSRPASEPPPDRIDLFAPAPVDDPEAADPAALARAATLASGRAMRRRLWTEARALAGLAESYARLGERAKRLDLTVETMDLKLLFEAINCDPEILRQRFWVREGDDPDRAVKAAYWDHRRALMTAARQTQTALMRRVWDAERIAREAGGAVEVTEAGRAAEAETIRWVELTDEAIAEEGVEAASGRQGGAL

Nearest PDB structures (foldseek):
  4zmc-assembly1_F  TM=3.158E-01  e=8.055E+00  Pseudo-nitzschia multiseries

Foldseek 3Di:
DDDDDDPDDDDDPDPPPPPPQPDPPDPLSPQLQSLLVVLQVVLVVCVVVVVNVSSVVSNVSSVVSVVVNVVVVVVPDDCVNDDPVVNVCVVPPDVVVVCVVLDQDPDDDVCNVVSVVVVVVVVVVLVVVVVVVVVVVVVVVVVVVVCVVVVHDDDQDPVNVVVVVVVVVVNVVVVVSVVVVVVVVVVVVPPPDD

Mean predicted aligned error: 17.58 Å

Radius of gyration: 34.67 Å; Cα contacts (8 Å, |Δi|>4): 68; chains: 1; bounding box: 78×43×121 Å